Protein AF-A0A915EH11-F1 (afdb_monomer_lite)

Structure (mmCIF, N/CA/C/O backbone):
data_AF-A0A915EH11-F1
#
_entry.id   AF-A0A915EH11-F1
#
loop_
_atom_site.group_PDB
_atom_site.id
_atom_site.type_symbol
_atom_site.label_atom_id
_atom_site.label_alt_id
_atom_site.label_comp_id
_atom_site.label_asym_id
_atom_site.label_entity_id
_atom_site.label_seq_id
_atom_site.pdbx_PDB_ins_code
_atom_site.Cartn_x
_atom_site.Cartn_y
_atom_site.Cartn_z
_atom_site.occupancy
_atom_site.B_iso_or_equiv
_atom_site.auth_seq_id
_atom_site.auth_comp_id
_atom_site.auth_asym_id
_atom_site.auth_atom_id
_atom_site.pdbx_PDB_model_num
ATOM 1 N N . MET A 1 1 ? -19.530 -36.077 -5.587 1.00 36.72 1 MET A N 1
ATOM 2 C CA . MET A 1 1 ? -18.099 -35.750 -5.748 1.00 36.72 1 MET A CA 1
ATOM 3 C C . MET A 1 1 ? -17.882 -34.356 -5.195 1.00 36.72 1 MET A C 1
ATOM 5 O O . MET A 1 1 ? -18.518 -33.425 -5.669 1.00 36.72 1 MET A O 1
ATOM 9 N N . LEU A 1 2 ? -17.117 -34.264 -4.106 1.00 36.53 2 LEU A N 1
ATOM 10 C CA . LEU A 1 2 ? -16.780 -33.019 -3.418 1.00 36.53 2 LEU A CA 1
ATOM 11 C C . LEU A 1 2 ? -15.720 -32.241 -4.215 1.00 36.53 2 LEU A C 1
ATOM 13 O O . LEU A 1 2 ? -14.801 -32.848 -4.755 1.00 36.53 2 LEU A O 1
ATOM 17 N N . GLY A 1 3 ? -15.832 -30.912 -4.227 1.00 29.88 3 GLY A N 1
ATOM 18 C CA . GLY A 1 3 ? -14.837 -29.984 -4.766 1.00 29.88 3 GLY A CA 1
ATOM 19 C C . GLY A 1 3 ? -14.991 -28.625 -4.089 1.00 29.88 3 GLY A C 1
ATOM 20 O O . GLY A 1 3 ? -15.949 -27.901 -4.332 1.00 29.88 3 GLY A O 1
ATOM 21 N N . SER A 1 4 ? -14.097 -28.370 -3.148 1.00 30.81 4 SER A N 1
ATOM 22 C CA . SER A 1 4 ? -14.141 -27.425 -2.031 1.00 30.81 4 SER A CA 1
ATOM 23 C C . SER A 1 4 ? -14.105 -25.948 -2.436 1.00 30.81 4 SER A C 1
ATOM 25 O O . SER A 1 4 ? -13.293 -25.530 -3.254 1.00 30.81 4 SER A O 1
ATOM 27 N N . ARG A 1 5 ? -14.935 -25.138 -1.769 1.00 33.75 5 ARG A N 1
ATOM 28 C CA . ARG A 1 5 ? -14.868 -23.671 -1.765 1.00 33.75 5 ARG A CA 1
ATOM 29 C C . ARG A 1 5 ? -13.752 -23.230 -0.812 1.00 33.75 5 ARG A C 1
ATOM 31 O O . ARG A 1 5 ? -13.876 -23.469 0.387 1.00 33.75 5 ARG A O 1
ATOM 38 N N . LEU A 1 6 ? -12.701 -22.578 -1.309 1.00 29.62 6 LEU A N 1
ATOM 39 C CA . LEU A 1 6 ? -11.736 -21.879 -0.454 1.00 29.62 6 LEU A CA 1
ATOM 40 C C . LEU A 1 6 ? -12.197 -20.427 -0.282 1.00 29.62 6 LEU A C 1
ATOM 42 O O . LEU A 1 6 ? -11.940 -19.562 -1.113 1.00 29.62 6 LEU A O 1
ATOM 46 N N . PHE A 1 7 ? -12.931 -20.179 0.799 1.00 29.67 7 PHE A N 1
ATOM 47 C CA . PHE A 1 7 ? -13.139 -18.831 1.310 1.00 29.67 7 PHE A CA 1
ATOM 48 C C . PHE A 1 7 ? -11.843 -18.382 1.990 1.00 29.67 7 PHE A C 1
ATOM 50 O O . PHE A 1 7 ? -11.422 -18.984 2.977 1.00 29.67 7 PHE A O 1
ATOM 57 N N . SER A 1 8 ? -11.209 -17.335 1.459 1.00 30.61 8 SER A N 1
ATOM 58 C CA . SER A 1 8 ? -10.101 -16.652 2.129 1.00 30.61 8 SER A CA 1
ATOM 59 C C . SER A 1 8 ? -10.659 -15.888 3.331 1.00 30.61 8 SER A C 1
ATOM 61 O O . SER A 1 8 ? -11.235 -14.806 3.209 1.00 30.61 8 SER A O 1
ATOM 63 N N . LEU A 1 9 ? -10.574 -16.524 4.498 1.00 31.09 9 LEU A N 1
ATOM 64 C CA . LEU A 1 9 ? -10.929 -15.946 5.785 1.00 31.09 9 LEU A CA 1
ATOM 65 C C . LEU A 1 9 ? -9.828 -14.961 6.194 1.00 31.09 9 LEU A C 1
ATOM 67 O O . LEU A 1 9 ? -8.716 -15.357 6.535 1.00 31.09 9 LEU A O 1
ATOM 71 N N . ARG A 1 10 ? -10.153 -13.664 6.190 1.00 31.33 10 ARG A N 1
ATOM 72 C CA . ARG A 1 10 ? -9.381 -12.643 6.906 1.00 31.33 10 ARG A CA 1
ATOM 73 C C . ARG A 1 10 ? -9.529 -12.896 8.407 1.00 31.33 10 ARG A C 1
ATOM 75 O O . ARG A 1 10 ? -10.499 -12.462 9.024 1.00 31.33 10 ARG A O 1
ATOM 82 N N . SER A 1 11 ? -8.580 -13.631 8.977 1.00 27.61 11 SER A N 1
ATOM 83 C CA . SER A 1 11 ? -8.445 -13.806 10.420 1.00 27.61 11 SER A CA 1
ATOM 84 C C . SER A 1 11 ? -8.066 -12.474 11.067 1.00 27.61 11 SER A C 1
ATOM 86 O O . SER A 1 11 ? -6.954 -11.982 10.894 1.00 27.61 11 SER A O 1
ATOM 88 N N . PHE A 1 12 ? -8.993 -11.897 11.829 1.00 29.30 12 PHE A N 1
ATOM 89 C CA . PHE A 1 12 ? -8.683 -10.885 12.833 1.00 29.30 12 PHE A CA 1
ATOM 90 C C . PHE A 1 12 ? -8.056 -11.594 14.037 1.00 29.30 12 PHE A C 1
ATOM 92 O O . PHE A 1 12 ? -8.742 -12.307 14.766 1.00 29.30 12 PHE A O 1
ATOM 99 N N . VAL A 1 13 ? -6.753 -11.412 14.243 1.00 27.78 13 VAL A N 1
ATOM 100 C CA . VAL A 1 13 ? -6.077 -11.788 15.490 1.00 27.78 13 VAL A CA 1
ATOM 101 C C . VAL A 1 13 ? -5.657 -10.499 16.183 1.00 27.78 13 VAL A C 1
ATOM 103 O O . VAL A 1 13 ? -4.704 -9.844 15.772 1.00 27.78 13 VAL A O 1
ATOM 106 N N . VAL A 1 14 ? -6.386 -10.132 17.236 1.00 31.78 14 VAL A N 1
ATOM 107 C CA . VAL A 1 14 ? -5.946 -9.125 18.207 1.00 31.78 14 VAL A CA 1
ATOM 108 C C . VAL A 1 14 ? -4.983 -9.824 19.162 1.00 31.78 14 VAL A C 1
ATOM 110 O O . VAL A 1 14 ? -5.382 -10.679 19.951 1.00 31.78 14 VAL A O 1
ATOM 113 N N . ALA A 1 15 ? -3.696 -9.500 19.062 1.00 29.27 15 ALA A N 1
ATOM 114 C CA . ALA A 1 15 ? -2.688 -9.978 19.996 1.00 29.27 15 ALA A CA 1
ATOM 115 C C . ALA A 1 15 ? -2.772 -9.173 21.306 1.00 29.27 15 ALA A C 1
ATOM 117 O O . ALA A 1 15 ? -2.351 -8.019 21.361 1.00 29.27 15 ALA A O 1
ATOM 118 N N . MET A 1 16 ? -3.297 -9.787 22.370 1.00 31.56 16 MET A N 1
ATOM 119 C CA . MET A 1 16 ? -3.172 -9.267 23.734 1.00 31.56 16 MET A CA 1
ATOM 120 C C . MET A 1 16 ? -1.714 -9.386 24.205 1.00 31.56 16 MET A C 1
ATOM 122 O O . MET A 1 16 ? -1.134 -10.473 24.187 1.00 31.56 16 MET A O 1
ATOM 126 N N . LYS A 1 17 ? -1.111 -8.275 24.644 1.00 31.44 17 LYS A N 1
ATOM 127 C CA . LYS A 1 17 ? 0.203 -8.276 25.309 1.00 31.44 17 LYS A CA 1
ATOM 128 C C . LYS A 1 17 ? 0.072 -8.823 26.742 1.00 31.44 17 LYS A C 1
ATOM 130 O O . LYS A 1 17 ? -0.829 -8.390 27.458 1.00 31.44 17 LYS A O 1
ATOM 135 N N . PRO A 1 18 ? 0.988 -9.685 27.222 1.00 32.72 18 PRO A N 1
ATOM 136 C CA . PRO A 1 18 ? 1.091 -9.986 28.643 1.00 32.72 18 PRO A CA 1
ATOM 137 C C . PRO A 1 18 ? 1.817 -8.846 29.375 1.00 32.72 18 PRO A C 1
ATOM 139 O O . PRO A 1 18 ? 2.916 -8.437 28.997 1.00 32.72 18 PRO A O 1
ATOM 142 N N . ALA A 1 19 ? 1.208 -8.340 30.447 1.00 33.59 19 ALA A N 1
ATOM 143 C CA . ALA A 1 19 ? 1.824 -7.374 31.349 1.00 33.59 19 ALA A CA 1
ATOM 144 C C . ALA A 1 19 ? 2.891 -8.065 32.219 1.00 33.59 19 ALA A C 1
ATOM 146 O O . ALA A 1 19 ? 2.576 -8.778 33.172 1.00 33.59 19 ALA A O 1
ATOM 147 N N . VAL A 1 20 ? 4.167 -7.840 31.904 1.00 33.81 20 VAL A N 1
ATOM 148 C CA . VAL A 1 20 ? 5.298 -8.220 32.761 1.00 33.81 20 VAL A CA 1
ATOM 149 C C . VAL A 1 20 ? 5.473 -7.144 33.833 1.00 33.81 20 VAL A C 1
ATOM 151 O O . VAL A 1 20 ? 5.952 -6.047 33.554 1.00 33.81 20 VAL A O 1
ATOM 154 N N . LYS A 1 21 ? 5.095 -7.453 35.077 1.00 34.91 21 LYS A N 1
ATOM 155 C CA . LYS A 1 21 ? 5.452 -6.650 36.255 1.00 34.91 21 LYS A CA 1
ATOM 156 C C . LYS A 1 21 ? 6.823 -7.096 36.764 1.00 34.91 21 LYS A C 1
ATOM 158 O O . LYS A 1 21 ? 6.964 -8.210 37.259 1.00 34.91 21 LYS A O 1
ATOM 163 N N . ARG A 1 22 ? 7.825 -6.218 36.676 1.00 30.75 22 ARG A N 1
ATOM 164 C CA . ARG A 1 22 ? 9.047 -6.302 37.488 1.00 30.75 22 ARG A CA 1
ATOM 165 C C . ARG A 1 22 ? 8.878 -5.380 38.692 1.00 30.75 22 ARG A C 1
ATOM 167 O O . ARG A 1 22 ? 8.983 -4.167 38.565 1.00 30.75 22 ARG A O 1
ATOM 174 N N . THR A 1 23 ? 8.584 -5.972 39.842 1.00 33.47 23 THR A N 1
ATOM 175 C CA . THR A 1 23 ? 8.637 -5.322 41.154 1.00 33.47 23 THR A CA 1
ATOM 176 C C . THR A 1 23 ? 9.987 -5.626 41.792 1.00 33.47 23 THR A C 1
ATOM 178 O O . THR A 1 23 ? 10.328 -6.797 41.960 1.00 33.47 23 THR A O 1
ATOM 181 N N . ALA A 1 24 ? 10.736 -4.586 42.154 1.00 36.12 24 ALA A N 1
ATOM 182 C CA . ALA A 1 24 ? 11.766 -4.680 43.179 1.00 36.12 24 ALA A CA 1
ATOM 183 C C . ALA A 1 24 ? 11.107 -4.338 44.523 1.00 36.12 24 ALA A C 1
ATOM 185 O O . ALA A 1 24 ? 10.576 -3.245 44.706 1.00 36.12 24 ALA A O 1
ATOM 186 N N . ASP A 1 25 ? 11.083 -5.334 45.399 1.00 31.58 25 ASP A N 1
ATOM 187 C CA . ASP A 1 25 ? 10.707 -5.285 46.809 1.00 31.58 25 ASP A CA 1
ATOM 188 C C . ASP A 1 25 ? 11.880 -4.729 47.623 1.00 31.58 25 ASP A C 1
ATOM 190 O O . ASP A 1 25 ? 12.995 -5.198 47.417 1.00 31.58 25 ASP A O 1
ATOM 194 N N . VAL A 1 26 ? 11.633 -3.769 48.525 1.00 32.38 26 VAL A N 1
ATOM 195 C CA . VAL A 1 26 ? 11.945 -3.950 49.954 1.00 32.38 26 VAL A CA 1
ATOM 196 C C . VAL A 1 26 ? 11.046 -3.031 50.793 1.00 32.38 26 VAL A C 1
ATOM 198 O O . VAL A 1 26 ? 11.178 -1.808 50.745 1.00 32.38 26 VAL A O 1
ATOM 201 N N . GLY A 1 27 ? 10.201 -3.624 51.639 1.00 29.12 27 GLY A N 1
ATOM 202 C CA . GLY A 1 27 ? 9.954 -3.073 52.976 1.00 29.12 27 GLY A CA 1
ATOM 203 C C . GLY A 1 27 ? 8.511 -2.727 53.350 1.00 29.12 27 GLY A C 1
ATOM 204 O O . GLY A 1 27 ? 8.092 -1.581 53.252 1.00 29.12 27 GLY A O 1
ATOM 205 N N . GLY A 1 28 ? 7.839 -3.687 53.991 1.00 28.95 28 GLY A N 1
ATOM 206 C CA . GLY A 1 28 ? 7.129 -3.393 55.238 1.00 28.95 28 GLY A CA 1
ATOM 207 C C . GLY A 1 28 ? 5.598 -3.330 55.205 1.00 28.95 28 GLY A C 1
ATOM 208 O O . GLY A 1 28 ? 4.993 -2.429 54.642 1.00 28.95 28 GLY A O 1
ATOM 209 N N . LEU A 1 29 ? 5.023 -4.216 56.024 1.00 35.16 29 LEU A N 1
ATOM 210 C CA . LEU A 1 29 ? 3.716 -4.138 56.686 1.00 35.16 29 LEU A CA 1
ATOM 211 C C . LEU A 1 29 ? 2.483 -4.679 55.935 1.00 35.16 29 LEU A C 1
ATOM 213 O O . LEU A 1 29 ? 1.718 -3.986 55.273 1.00 35.16 29 LEU A O 1
ATOM 217 N N . LEU A 1 30 ? 2.259 -5.971 56.184 1.00 31.55 30 LEU A N 1
ATOM 218 C CA . LEU A 1 30 ? 1.055 -6.748 55.914 1.00 31.55 30 LEU A CA 1
ATOM 219 C C . LEU A 1 30 ? -0.195 -6.127 56.567 1.00 31.55 30 LEU A C 1
ATOM 221 O O . LEU A 1 30 ? -0.276 -6.013 57.792 1.00 31.55 30 LEU A O 1
ATOM 225 N N . ARG A 1 31 ? -1.224 -5.849 55.760 1.00 36.38 31 ARG A N 1
ATOM 226 C CA . ARG A 1 31 ? -2.630 -5.881 56.192 1.00 36.38 31 ARG A CA 1
ATOM 227 C C . ARG A 1 31 ? -3.467 -6.652 55.178 1.00 36.38 31 ARG A C 1
ATOM 229 O O . ARG A 1 31 ? -3.630 -6.247 54.033 1.00 36.38 31 ARG A O 1
ATOM 236 N N . SER A 1 32 ? -3.987 -7.778 55.644 1.00 33.59 32 SER A N 1
ATOM 237 C CA . SER A 1 32 ? -4.943 -8.652 54.975 1.00 33.59 32 SER A CA 1
ATOM 238 C C . SER A 1 32 ? -6.294 -7.964 54.774 1.00 33.59 32 SER A C 1
ATOM 240 O O . SER A 1 32 ? -6.836 -7.450 55.746 1.00 33.59 32 SER A O 1
ATOM 242 N N . VAL A 1 33 ? -6.886 -8.075 53.578 1.00 35.38 33 VAL A N 1
ATOM 243 C CA . VAL A 1 33 ? -8.339 -8.260 53.384 1.00 35.38 33 VAL A CA 1
ATOM 244 C C . VAL A 1 33 ? -8.547 -9.089 52.114 1.00 35.38 33 VAL A C 1
ATOM 246 O O . VAL A 1 33 ? -8.399 -8.597 50.999 1.00 35.38 33 VAL A O 1
ATOM 249 N N . ALA A 1 34 ? -8.904 -10.359 52.288 1.00 34.22 34 ALA A N 1
ATOM 250 C CA . ALA A 1 34 ? -9.522 -11.155 51.240 1.00 34.22 34 ALA A CA 1
ATOM 251 C C . ALA A 1 34 ? -11.021 -10.816 51.206 1.00 34.22 34 ALA A C 1
ATOM 253 O O . ALA A 1 34 ? -11.721 -11.033 52.192 1.00 34.22 34 ALA A O 1
ATOM 254 N N . MET A 1 35 ? -11.527 -10.307 50.080 1.00 37.41 35 MET A N 1
ATOM 255 C CA . MET A 1 35 ? -12.957 -10.376 49.766 1.00 37.41 35 MET A CA 1
ATOM 256 C C . MET A 1 35 ? -13.162 -11.445 48.695 1.00 37.41 35 MET A C 1
ATOM 258 O O . MET A 1 35 ? -13.067 -11.182 47.500 1.00 37.41 35 MET A O 1
ATOM 262 N N . VAL A 1 36 ? -13.472 -12.661 49.139 1.00 38.41 36 VAL A N 1
ATOM 263 C CA . VAL A 1 36 ? -14.165 -13.648 48.310 1.00 38.41 36 VAL A CA 1
ATOM 264 C C . VAL A 1 36 ? -15.652 -13.332 48.432 1.00 38.41 36 VAL A C 1
ATOM 266 O O . VAL A 1 36 ? -16.257 -13.567 49.477 1.00 38.41 36 VAL A O 1
ATOM 269 N N . ARG A 1 37 ? -16.250 -12.763 47.382 1.00 39.47 37 ARG A N 1
ATOM 270 C CA . ARG A 1 37 ? -17.709 -12.652 47.276 1.00 39.47 37 ARG A CA 1
ATOM 271 C C . ARG A 1 37 ? -18.238 -13.831 46.469 1.00 39.47 37 ARG A C 1
ATOM 273 O O . ARG A 1 37 ? -18.102 -13.886 45.253 1.00 39.47 37 ARG A O 1
ATOM 280 N N . SER A 1 38 ? -18.832 -14.768 47.200 1.00 40.69 38 SER A N 1
ATOM 281 C CA . SER A 1 38 ? -19.763 -15.768 46.685 1.00 40.69 38 SER A CA 1
ATOM 282 C C . SER A 1 38 ? -20.966 -15.074 46.042 1.00 40.69 38 SER A C 1
ATOM 284 O O . SER A 1 38 ? -21.530 -14.157 46.641 1.00 40.69 38 SER A O 1
ATOM 286 N N . LEU A 1 39 ? -21.374 -15.523 44.853 1.00 41.97 39 LEU A N 1
ATOM 287 C CA . LEU A 1 39 ? -22.683 -15.217 44.278 1.00 41.97 39 LEU A CA 1
ATOM 288 C C . LEU A 1 39 ? -23.311 -16.504 43.735 1.00 41.97 39 LEU A C 1
ATOM 290 O O . LEU A 1 39 ? -23.063 -16.921 42.606 1.00 41.97 39 LEU A O 1
ATOM 294 N N . SER A 1 40 ? -24.157 -17.115 44.563 1.00 42.50 40 SER A N 1
ATOM 295 C CA . SER A 1 40 ? -25.294 -17.906 44.103 1.00 42.50 40 SER A CA 1
ATOM 296 C C . SER A 1 40 ? -26.461 -16.964 43.801 1.00 42.50 40 SER A C 1
ATOM 298 O O . SER A 1 40 ? -26.782 -16.121 44.639 1.00 42.50 40 SER A O 1
ATOM 300 N N . GLY A 1 41 ? -27.155 -17.166 42.681 1.00 31.89 41 GLY A N 1
ATOM 301 C CA . GLY A 1 41 ? -28.520 -16.663 42.509 1.00 31.89 41 GLY A CA 1
ATOM 302 C C . GLY A 1 41 ? -28.822 -16.070 41.137 1.00 31.89 41 GLY A C 1
ATOM 303 O O . GLY A 1 41 ? -28.302 -15.016 40.805 1.00 31.89 41 GLY A O 1
ATOM 304 N N . SER A 1 42 ? -29.745 -16.741 40.434 1.00 39.16 42 SER A N 1
ATOM 305 C CA . SER A 1 42 ? -30.610 -16.267 39.340 1.00 39.16 42 SER A CA 1
ATOM 306 C C . SER A 1 42 ? -29.933 -15.678 38.093 1.00 39.16 42 SER A C 1
ATOM 308 O O . SER A 1 42 ? -29.044 -14.840 38.160 1.00 39.16 42 SER A O 1
ATOM 310 N N . VAL A 1 43 ? -30.396 -16.085 36.909 1.00 49.25 43 VAL A N 1
ATOM 311 C CA . VAL A 1 43 ? -30.031 -15.459 35.631 1.00 49.25 43 VAL A CA 1
ATOM 312 C C . VAL A 1 43 ? -31.113 -14.436 35.263 1.00 49.25 43 VAL A C 1
ATOM 314 O O . VAL A 1 43 ? -32.113 -14.823 34.663 1.00 49.25 43 VAL A O 1
ATOM 317 N N . PRO A 1 44 ? -30.938 -13.136 3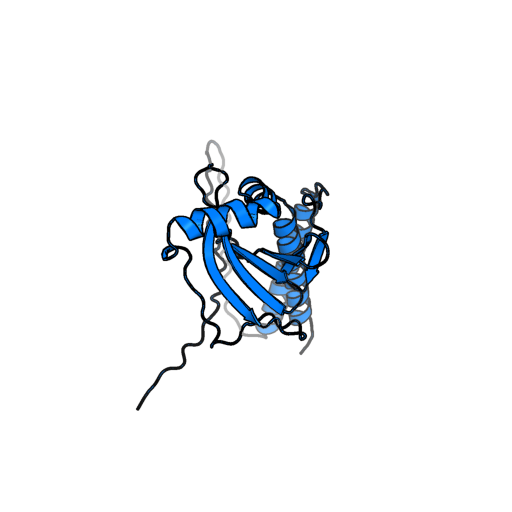5.562 1.00 45.56 44 PRO A N 1
ATOM 318 C CA . PRO A 1 44 ? -31.680 -12.080 34.894 1.00 45.56 44 PRO A CA 1
ATOM 319 C C . PRO A 1 44 ? -30.800 -11.442 33.805 1.00 45.56 44 PRO A C 1
ATOM 321 O O . PRO A 1 44 ? -29.659 -11.065 34.051 1.00 45.56 44 PRO A O 1
ATOM 324 N N . ASN A 1 45 ? -31.329 -11.347 32.582 1.00 50.69 45 ASN A N 1
ATOM 325 C CA . ASN A 1 45 ? -30.901 -10.452 31.495 1.00 50.69 45 ASN A CA 1
ATOM 326 C C . ASN A 1 45 ? -29.394 -10.116 31.396 1.00 50.69 45 ASN A C 1
ATOM 328 O O . ASN A 1 45 ? -29.000 -8.951 31.434 1.00 50.69 45 ASN A O 1
ATOM 332 N N . LYS A 1 46 ? -28.546 -11.128 31.165 1.00 53.44 46 LYS A N 1
ATOM 333 C CA . LYS A 1 46 ? -27.096 -10.950 30.928 1.00 53.44 46 LYS A CA 1
ATOM 334 C C . LYS A 1 46 ? -26.755 -10.117 29.680 1.00 53.44 46 LYS A C 1
ATOM 336 O O . LYS A 1 46 ? -25.650 -9.603 29.573 1.00 53.44 46 LYS A O 1
ATOM 341 N N . CYS A 1 47 ? -27.686 -9.958 28.737 1.00 52.00 47 CYS A N 1
ATOM 342 C CA . CYS A 1 47 ? -27.417 -9.266 27.473 1.00 52.00 47 CYS A CA 1
ATOM 343 C C . CYS A 1 47 ? -27.251 -7.742 27.643 1.00 52.00 47 CYS A C 1
ATOM 345 O O . CYS A 1 47 ? -26.430 -7.131 26.968 1.00 52.00 47 CYS A O 1
ATOM 347 N N . ALA A 1 48 ? -27.981 -7.127 28.581 1.00 58.06 48 ALA A N 1
ATOM 348 C CA . ALA A 1 48 ? -27.942 -5.677 28.790 1.00 58.06 48 ALA A CA 1
ATOM 349 C C . ALA A 1 48 ? -26.733 -5.207 29.621 1.00 58.06 48 ALA A C 1
ATOM 351 O O . ALA A 1 48 ? -26.378 -4.031 29.554 1.00 58.06 48 ALA A O 1
ATOM 352 N N . SER A 1 49 ? -26.112 -6.090 30.419 1.00 67.88 49 SER A N 1
ATOM 353 C CA . SER A 1 49 ? -24.884 -5.748 31.150 1.00 67.88 49 SER A CA 1
ATOM 354 C C . SER A 1 49 ? -23.688 -5.717 30.206 1.00 67.88 49 SER A C 1
ATOM 356 O O . SER A 1 49 ? -23.017 -4.697 30.136 1.00 67.88 49 SER A O 1
ATOM 358 N N . VAL A 1 50 ? -23.517 -6.762 29.385 1.00 86.12 50 VAL A N 1
ATOM 359 C CA . VAL A 1 50 ? -22.408 -6.852 28.421 1.00 86.12 50 VAL A CA 1
ATOM 360 C C . VAL A 1 50 ? -22.428 -5.682 27.441 1.00 86.12 50 VAL A C 1
ATOM 362 O O . VAL A 1 50 ? -21.382 -5.125 27.140 1.00 86.12 50 VAL A O 1
ATOM 365 N N . GLN A 1 51 ? -23.612 -5.266 26.980 1.00 89.25 51 GLN A N 1
ATOM 366 C CA . GLN A 1 51 ? -23.748 -4.109 26.094 1.00 89.25 51 GLN A CA 1
ATOM 367 C C . GLN A 1 51 ? -23.228 -2.818 26.743 1.00 89.25 51 GLN A C 1
ATOM 369 O O . GLN A 1 51 ? -22.502 -2.064 26.103 1.00 89.25 51 GLN A O 1
ATOM 374 N N . ARG A 1 52 ? -23.569 -2.566 28.014 1.00 90.25 52 ARG A N 1
ATOM 375 C CA . ARG A 1 52 ? -23.093 -1.383 28.747 1.00 90.25 52 ARG A CA 1
ATOM 376 C C . ARG A 1 52 ? -21.592 -1.440 29.008 1.00 90.25 52 ARG A C 1
ATOM 378 O O . ARG A 1 52 ? -20.910 -0.448 28.766 1.00 90.25 52 ARG A O 1
ATOM 385 N N . ASP A 1 53 ? -21.095 -2.593 29.442 1.00 92.12 53 ASP A N 1
ATOM 386 C CA . ASP A 1 53 ? -19.676 -2.795 29.739 1.00 92.12 53 ASP A CA 1
ATOM 387 C C . ASP A 1 53 ? -18.827 -2.621 28.468 1.00 92.12 53 ASP A C 1
ATOM 389 O O . ASP A 1 53 ? -17.806 -1.938 28.484 1.00 92.12 53 ASP A O 1
ATOM 393 N N . LEU A 1 54 ? -19.301 -3.152 27.336 1.00 92.88 54 LEU A N 1
ATOM 394 C CA . LEU A 1 54 ? -18.641 -3.019 26.038 1.00 92.88 54 LEU A CA 1
ATOM 395 C C . LEU A 1 54 ? -18.652 -1.576 25.520 1.00 92.88 54 LEU A C 1
ATOM 397 O O . LEU A 1 54 ? -17.641 -1.116 25.000 1.00 92.88 54 LEU A O 1
ATOM 401 N N . ILE A 1 55 ? -19.759 -0.842 25.677 1.00 93.88 55 ILE A N 1
ATOM 402 C CA . ILE A 1 55 ? -19.811 0.586 25.319 1.00 93.88 55 ILE A CA 1
ATOM 403 C C . ILE A 1 55 ? -18.809 1.387 26.157 1.00 93.88 55 ILE A C 1
ATOM 405 O O . ILE A 1 55 ? -18.124 2.247 25.608 1.00 93.88 55 ILE A O 1
ATOM 409 N N . SER A 1 56 ? -18.703 1.094 27.458 1.00 94.12 56 SER A N 1
ATOM 410 C CA . SER A 1 56 ? -17.743 1.756 28.345 1.00 94.12 56 SER A CA 1
ATOM 411 C C . SER A 1 56 ? -16.302 1.478 27.921 1.00 94.12 56 SER A C 1
ATOM 413 O O . SER A 1 56 ? -15.528 2.419 27.787 1.00 94.12 56 SER A O 1
ATOM 415 N N . ALA A 1 57 ? -15.963 0.214 27.652 1.00 95.94 57 ALA A N 1
ATOM 416 C CA . ALA A 1 57 ? -14.623 -0.173 27.214 1.00 95.94 57 ALA A CA 1
ATOM 417 C C . ALA A 1 57 ? -14.247 0.463 25.864 1.00 95.94 57 ALA A C 1
ATOM 419 O O . ALA A 1 57 ? -13.141 0.964 25.702 1.00 95.94 57 ALA A O 1
ATOM 420 N N . LEU A 1 58 ? -15.180 0.500 24.904 1.00 95.56 58 LEU A N 1
ATOM 421 C CA . LEU A 1 58 ? -14.960 1.166 23.615 1.00 95.56 58 LEU A CA 1
ATOM 422 C C . LEU A 1 58 ? -14.767 2.677 23.769 1.00 95.56 58 LEU A C 1
ATOM 424 O O . LEU A 1 58 ? -14.005 3.271 23.016 1.00 95.56 58 LEU A O 1
ATOM 428 N N . GLN A 1 59 ? -15.478 3.309 24.704 1.00 96.38 59 GLN A N 1
ATOM 429 C CA . GLN A 1 59 ? -15.335 4.740 24.958 1.00 96.38 59 GLN A CA 1
ATOM 430 C C . GLN A 1 59 ? -13.971 5.065 25.579 1.00 96.38 59 GLN A C 1
ATOM 432 O O . GLN A 1 59 ? -13.323 5.996 25.113 1.00 96.38 59 GLN A O 1
ATOM 437 N N . GLU A 1 60 ? -13.527 4.277 26.562 1.00 96.38 60 GLU A N 1
ATOM 438 C CA . GLU A 1 60 ? -12.199 4.406 27.178 1.00 96.38 60 GLU A CA 1
ATOM 439 C C . GLU A 1 60 ? -11.085 4.259 26.132 1.00 96.38 60 GLU A C 1
ATOM 441 O O . GLU A 1 60 ? -10.254 5.154 26.003 1.00 96.38 60 GLU A O 1
ATOM 446 N N . GLU A 1 61 ? -11.149 3.218 25.295 1.00 96.06 61 GLU A N 1
ATOM 447 C CA . GLU A 1 61 ? -10.196 3.005 24.195 1.00 96.06 61 GLU A CA 1
ATOM 448 C C . GLU A 1 61 ? -10.177 4.195 23.216 1.00 96.06 61 GLU A C 1
ATOM 450 O O . GLU A 1 61 ? -9.117 4.713 22.881 1.00 96.06 61 GLU A O 1
ATOM 455 N N . ILE A 1 62 ? -11.342 4.689 22.774 1.00 94.88 62 ILE A N 1
ATOM 456 C CA . ILE A 1 62 ? -11.418 5.847 21.862 1.00 94.88 62 ILE A CA 1
ATOM 457 C C . ILE A 1 62 ? -10.758 7.088 22.476 1.00 94.88 62 ILE A C 1
ATOM 459 O O . ILE A 1 62 ? -10.105 7.855 21.762 1.00 94.88 62 ILE A O 1
ATOM 463 N N . ASP A 1 63 ? -10.966 7.321 23.770 1.00 94.38 63 ASP A N 1
ATOM 464 C CA . ASP A 1 63 ? -10.443 8.499 24.457 1.00 94.38 63 ASP A CA 1
ATOM 465 C C . ASP A 1 63 ? -8.923 8.401 24.654 1.00 94.38 63 ASP A C 1
ATOM 467 O O . ASP A 1 63 ? -8.212 9.387 24.425 1.00 94.38 63 ASP A O 1
ATOM 471 N N . GLU A 1 64 ? -8.410 7.212 24.982 1.00 93.12 64 GLU A N 1
ATOM 472 C CA . GLU A 1 64 ? -6.971 6.936 25.036 1.00 93.12 64 GLU A CA 1
ATOM 473 C C . GLU A 1 64 ? -6.306 7.106 23.662 1.00 93.12 64 GLU A C 1
ATOM 475 O O . GLU A 1 64 ? -5.285 7.792 23.546 1.00 93.12 64 GLU A O 1
ATOM 480 N N . GLU A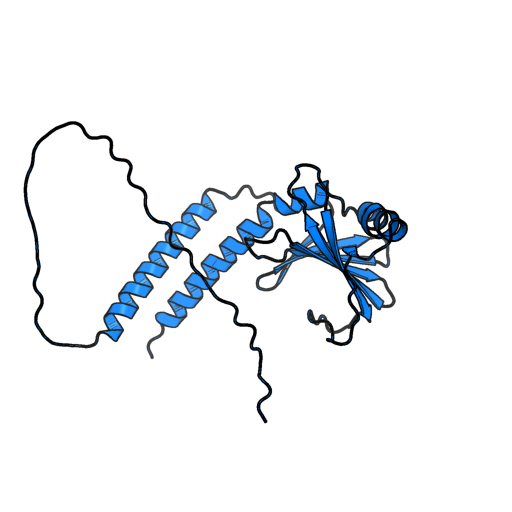 1 65 ? -6.919 6.583 22.599 1.00 90.25 65 GLU A N 1
ATOM 481 C CA . GLU A 1 65 ? -6.385 6.666 21.236 1.00 90.25 65 GLU A CA 1
ATOM 482 C C . GLU A 1 65 ? -6.373 8.100 20.687 1.00 90.25 65 GLU A C 1
ATOM 484 O O . GLU A 1 65 ? -5.413 8.520 20.029 1.00 90.25 65 GLU A O 1
ATOM 489 N N . LYS A 1 66 ? -7.405 8.899 20.991 1.00 89.75 66 LYS A N 1
ATOM 490 C CA . LYS A 1 66 ? -7.442 10.332 20.642 1.00 89.75 66 LYS A CA 1
ATOM 491 C C . LYS A 1 66 ? -6.384 11.130 21.390 1.00 89.75 66 LYS A C 1
ATOM 493 O O . LYS A 1 66 ? -5.781 12.033 20.807 1.00 89.75 66 LYS A O 1
ATOM 498 N N . LYS A 1 67 ? -6.157 10.807 22.664 1.00 88.12 67 LYS A N 1
ATOM 499 C CA . LYS A 1 67 ? -5.123 11.456 23.471 1.00 88.12 67 LYS A CA 1
ATOM 500 C C . LYS A 1 67 ? -3.733 11.172 22.902 1.00 88.12 67 LYS A C 1
ATOM 502 O O . LYS A 1 67 ? -2.972 12.111 22.689 1.00 88.12 67 LYS A O 1
ATOM 507 N N . MET A 1 68 ? -3.441 9.912 22.574 1.00 78.69 68 MET A N 1
ATOM 508 C CA . MET A 1 68 ? -2.170 9.528 21.946 1.00 78.69 68 MET A CA 1
ATOM 509 C C . MET A 1 68 ? -1.972 10.184 20.574 1.00 78.69 68 MET A C 1
ATOM 511 O O . MET A 1 68 ? -0.850 10.576 20.242 1.00 78.69 68 MET A O 1
ATOM 515 N N . ALA A 1 69 ? -3.048 10.350 19.794 1.00 73.94 69 ALA A N 1
ATOM 516 C CA . ALA A 1 69 ? -2.989 11.029 18.504 1.00 73.94 69 ALA A CA 1
ATOM 517 C C . ALA A 1 69 ? -2.571 12.498 18.649 1.00 73.94 69 ALA A C 1
ATOM 519 O O . ALA A 1 69 ? -1.697 12.941 17.915 1.00 73.94 69 ALA A O 1
ATOM 520 N N . MET A 1 70 ? -3.141 13.240 19.608 1.00 65.62 70 MET A N 1
ATOM 521 C CA . MET A 1 70 ? -2.817 14.658 19.838 1.00 65.62 70 MET A CA 1
ATOM 522 C C . MET A 1 70 ? -1.352 14.899 20.231 1.00 65.62 70 MET A C 1
ATOM 524 O O . MET A 1 70 ? -0.827 15.978 19.968 1.00 65.62 70 MET A O 1
ATOM 528 N N . GLU A 1 71 ? -0.688 13.907 20.826 1.00 67.44 71 GLU A N 1
ATOM 529 C CA . GLU A 1 71 ? 0.713 13.995 21.254 1.00 67.44 71 G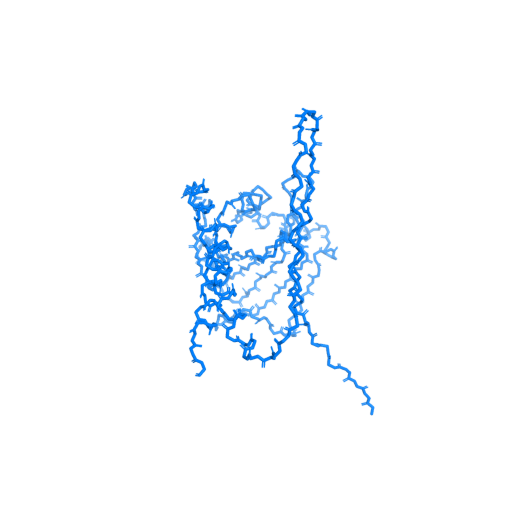LU A CA 1
ATOM 530 C C . GLU A 1 71 ? 1.724 13.772 20.104 1.00 67.44 71 GLU A C 1
ATOM 532 O O . GLU A 1 71 ? 2.892 14.118 20.261 1.00 67.44 71 GLU A O 1
ATOM 537 N N . HIS A 1 72 ? 1.297 13.257 18.938 1.00 61.53 72 HIS A N 1
ATOM 538 C CA . HIS A 1 72 ? 2.185 12.843 17.831 1.00 61.53 72 HIS A CA 1
ATOM 539 C C . HIS A 1 72 ? 1.976 13.598 16.498 1.00 61.53 72 HIS A C 1
ATOM 541 O O . HIS A 1 72 ? 2.481 13.164 15.459 1.00 61.53 72 HIS A O 1
ATOM 547 N N . ILE A 1 73 ? 1.243 14.719 16.478 1.00 58.62 73 ILE A N 1
ATOM 548 C CA . ILE A 1 73 ? 0.984 15.469 15.233 1.00 58.62 73 ILE A CA 1
ATOM 549 C C . ILE A 1 73 ? 2.139 16.434 14.946 1.00 58.62 73 ILE A C 1
ATOM 551 O O . ILE A 1 73 ? 2.051 17.623 15.240 1.00 58.62 73 ILE A O 1
ATOM 555 N N . ASP A 1 74 ? 3.195 15.939 14.303 1.00 54.56 74 ASP A N 1
ATOM 556 C CA . ASP A 1 74 ? 4.075 16.794 13.503 1.00 54.56 74 ASP A CA 1
ATOM 557 C C . ASP A 1 74 ? 3.498 16.848 12.080 1.00 54.56 74 ASP A C 1
ATOM 559 O O . ASP A 1 74 ? 3.576 15.900 11.299 1.00 54.56 74 ASP A O 1
ATOM 563 N N . GLY A 1 75 ? 2.802 17.945 11.775 1.00 51.66 75 GLY A N 1
ATOM 564 C CA . GLY A 1 75 ? 1.887 18.111 10.637 1.00 51.66 75 GLY A CA 1
ATOM 565 C C . GLY A 1 75 ? 2.507 18.148 9.233 1.00 51.66 75 GLY A C 1
ATOM 566 O O . GLY A 1 75 ? 1.897 18.716 8.323 1.00 51.66 75 GLY A O 1
ATOM 567 N N . SER A 1 76 ? 3.686 17.565 9.011 1.00 48.97 76 SER A N 1
ATOM 568 C CA . SER A 1 76 ? 4.272 17.501 7.669 1.00 48.97 76 SER A CA 1
ATOM 569 C C . SER A 1 76 ? 3.703 16.315 6.888 1.00 48.97 76 SER A C 1
ATOM 571 O O . SER A 1 76 ? 4.185 15.188 6.947 1.00 48.97 76 SER A O 1
ATOM 573 N N . SER A 1 77 ? 2.631 16.590 6.148 1.00 55.97 77 SER A N 1
ATOM 574 C CA . SER A 1 77 ? 1.918 15.649 5.273 1.00 55.97 77 SER A CA 1
ATOM 575 C C . SER A 1 77 ? 2.413 15.677 3.819 1.00 55.97 77 SER A C 1
ATOM 577 O O . SER A 1 77 ? 1.761 15.136 2.928 1.00 55.97 77 SER A O 1
ATOM 579 N N . SER A 1 78 ? 3.553 16.321 3.555 1.00 63.12 78 SER A N 1
ATOM 580 C CA . SER A 1 78 ? 4.059 16.504 2.195 1.00 63.12 78 SER A CA 1
ATOM 581 C C . SER A 1 78 ? 5.037 15.402 1.815 1.00 63.12 78 SER A C 1
ATOM 583 O O . SER A 1 78 ? 6.024 15.163 2.511 1.00 63.12 78 SER A O 1
ATOM 585 N N . VAL A 1 79 ? 4.784 14.752 0.681 1.00 73.56 79 VAL A N 1
ATOM 586 C CA . VAL A 1 79 ? 5.701 13.777 0.089 1.00 73.56 79 VAL A CA 1
ATOM 587 C C . VAL A 1 79 ? 6.192 14.320 -1.237 1.00 73.56 79 VAL A C 1
ATOM 589 O O . VAL A 1 79 ? 5.407 14.753 -2.075 1.00 73.56 79 VAL A O 1
ATOM 592 N N . ALA A 1 80 ? 7.516 14.362 -1.393 1.00 74.88 80 ALA A N 1
ATOM 593 C CA . ALA A 1 80 ? 8.187 15.148 -2.421 1.00 74.88 80 ALA A CA 1
ATOM 594 C C . ALA A 1 80 ? 7.641 14.871 -3.833 1.00 74.88 80 ALA A C 1
ATOM 596 O O . ALA A 1 80 ? 7.831 13.795 -4.399 1.00 74.88 80 ALA A O 1
ATOM 597 N N . GLY A 1 81 ? 6.971 15.871 -4.411 1.00 79.50 81 GLY A N 1
ATOM 598 C CA . GLY A 1 81 ? 6.444 15.817 -5.775 1.00 79.50 81 GLY A CA 1
ATOM 599 C C . GLY A 1 81 ? 5.232 14.903 -5.977 1.00 79.50 81 GLY A C 1
ATOM 600 O O . GLY A 1 81 ? 4.901 14.632 -7.131 1.00 79.50 81 GLY A O 1
ATOM 601 N N . PHE A 1 82 ? 4.592 14.434 -4.902 1.00 84.81 82 PHE A N 1
ATOM 602 C CA . PHE A 1 82 ? 3.340 13.686 -4.957 1.00 84.81 82 PHE A CA 1
ATOM 603 C C . PHE A 1 82 ? 2.236 14.416 -4.203 1.00 84.81 82 PHE A C 1
ATOM 605 O O . PHE A 1 82 ? 2.391 14.828 -3.056 1.00 84.81 82 PHE A O 1
ATOM 612 N N . ASP A 1 83 ? 1.083 14.489 -4.842 1.00 87.56 83 ASP A N 1
ATOM 613 C CA . ASP A 1 83 ? -0.142 14.947 -4.224 1.00 87.56 83 ASP A CA 1
ATOM 614 C C . ASP A 1 83 ? -0.783 13.785 -3.444 1.00 87.56 83 ASP A C 1
ATOM 616 O O . ASP A 1 83 ? -0.952 12.666 -3.949 1.00 87.56 83 ASP A O 1
ATOM 620 N N . VAL A 1 84 ? -1.168 14.048 -2.198 1.00 87.38 84 VAL A N 1
ATOM 621 C CA . VAL A 1 84 ? -1.785 13.055 -1.312 1.00 87.38 84 VAL A CA 1
ATOM 622 C C . VAL A 1 84 ? -3.306 13.119 -1.440 1.00 87.38 84 VAL A C 1
ATOM 624 O O . VAL A 1 84 ? -3.907 14.189 -1.414 1.00 87.38 84 VAL A O 1
ATOM 627 N N . SER A 1 85 ? -3.951 11.963 -1.550 1.00 87.31 85 SER A N 1
ATOM 628 C CA . SER A 1 85 ? -5.409 11.821 -1.502 1.00 87.31 85 SER A CA 1
ATOM 629 C C . SER A 1 85 ? -5.796 10.601 -0.672 1.00 87.31 85 SER A C 1
ATOM 631 O O . SER A 1 85 ? -4.987 9.696 -0.482 1.00 87.31 85 SER A O 1
ATOM 633 N N . THR A 1 86 ? -7.026 10.554 -0.171 1.00 83.69 86 THR A N 1
ATOM 634 C CA . THR A 1 86 ? -7.527 9.426 0.625 1.00 83.69 86 THR A CA 1
ATOM 635 C C . THR A 1 86 ? -8.837 8.898 0.043 1.00 83.69 86 THR A C 1
ATOM 637 O O . THR A 1 86 ? -9.670 9.664 -0.447 1.00 83.69 86 THR A O 1
ATOM 640 N N . LYS A 1 87 ? -9.017 7.571 0.041 1.00 82.19 87 LYS A N 1
ATOM 641 C CA . LYS A 1 87 ? -10.258 6.910 -0.399 1.00 82.19 87 LYS A CA 1
ATOM 642 C C . LYS A 1 87 ? -10.546 5.693 0.480 1.00 82.19 87 LYS A C 1
ATOM 644 O O . LYS A 1 87 ? -9.946 4.637 0.306 1.00 82.19 87 LYS A O 1
ATOM 649 N N . GLY A 1 88 ? -11.516 5.814 1.385 1.00 83.56 88 GLY A N 1
ATOM 650 C CA . GLY A 1 88 ? -11.863 4.725 2.302 1.00 83.56 88 GLY A CA 1
ATOM 651 C C . GLY A 1 88 ? -10.716 4.440 3.269 1.00 83.56 88 GLY A C 1
ATOM 652 O O . GLY A 1 88 ? -10.314 5.335 3.988 1.00 83.56 88 GLY A O 1
ATOM 653 N N . ALA A 1 89 ? -10.182 3.220 3.272 1.00 78.56 89 ALA A N 1
ATOM 654 C CA . ALA A 1 89 ? -9.041 2.849 4.115 1.00 78.56 89 ALA A CA 1
ATOM 655 C C . ALA A 1 89 ? -7.673 3.113 3.452 1.00 78.56 89 ALA A C 1
ATOM 657 O O . ALA A 1 89 ? -6.645 2.736 4.001 1.00 78.56 89 ALA A O 1
ATOM 658 N N . GLU A 1 90 ? -7.640 3.714 2.259 1.00 79.00 90 GLU A N 1
ATOM 659 C CA . GLU A 1 90 ? -6.415 3.863 1.473 1.00 79.00 90 GLU A CA 1
ATOM 660 C C . GLU A 1 90 ? -5.916 5.306 1.436 1.00 79.00 90 GLU A C 1
ATOM 662 O O . GLU A 1 90 ? -6.657 6.228 1.079 1.00 79.00 90 GLU A O 1
ATOM 667 N N . VAL A 1 91 ? -4.616 5.472 1.676 1.00 82.31 91 VAL A N 1
ATOM 668 C CA . VAL A 1 91 ? -3.862 6.670 1.293 1.00 82.31 91 VAL A CA 1
ATOM 669 C C . VAL A 1 91 ? -3.323 6.485 -0.121 1.00 82.31 91 VAL A C 1
ATOM 671 O O . VAL A 1 91 ? -2.805 5.429 -0.465 1.00 82.31 91 VAL A O 1
ATOM 674 N N . ARG A 1 92 ? -3.411 7.507 -0.963 1.00 84.56 92 ARG A N 1
ATOM 675 C CA . ARG A 1 92 ? -2.955 7.456 -2.350 1.00 84.56 92 ARG A CA 1
ATOM 676 C C . ARG A 1 92 ? -2.051 8.628 -2.653 1.00 84.56 92 ARG A C 1
ATOM 678 O O . ARG A 1 92 ? -2.426 9.777 -2.430 1.00 84.56 92 ARG A O 1
ATOM 685 N N . LEU A 1 93 ? -0.906 8.323 -3.238 1.00 87.25 93 LEU A N 1
ATOM 686 C CA . LEU A 1 93 ? -0.041 9.312 -3.851 1.00 87.25 93 LEU A CA 1
ATOM 687 C C . LEU A 1 93 ? -0.315 9.381 -5.338 1.00 87.25 93 LEU A C 1
ATOM 689 O O . LEU A 1 93 ? -0.413 8.345 -5.999 1.00 87.25 93 LEU A O 1
ATOM 693 N N . HIS A 1 94 ? -0.417 10.596 -5.861 1.00 88.69 94 HIS A N 1
ATOM 694 C CA . HIS A 1 94 ? -0.530 10.825 -7.288 1.00 88.69 94 HIS A CA 1
ATOM 695 C C . HIS A 1 94 ? 0.497 11.836 -7.775 1.00 88.69 94 HIS A C 1
ATOM 697 O O . HIS A 1 94 ? 0.818 12.803 -7.095 1.00 88.69 94 HIS A O 1
ATOM 703 N N . LYS A 1 95 ? 1.025 11.584 -8.969 1.00 90.44 95 LYS A N 1
ATOM 704 C CA . LYS A 1 95 ? 1.965 12.472 -9.649 1.00 90.44 95 LYS A CA 1
ATOM 705 C C . LYS A 1 95 ? 1.774 12.350 -11.150 1.00 90.44 95 LYS A C 1
ATOM 707 O O . LYS A 1 95 ? 1.567 11.253 -11.672 1.00 90.44 95 LYS A O 1
ATOM 712 N N . LYS A 1 96 ? 1.871 13.472 -11.859 1.00 88.31 96 LYS A N 1
ATOM 713 C CA . LYS A 1 96 ? 1.977 13.474 -13.322 1.00 88.31 96 LYS A CA 1
ATOM 714 C C . LYS A 1 96 ? 3.445 13.429 -13.728 1.00 88.31 96 LYS A C 1
ATOM 716 O O . LYS A 1 96 ? 4.270 14.137 -13.154 1.00 88.31 96 LYS A O 1
ATOM 721 N N . HIS A 1 97 ? 3.759 12.613 -14.724 1.00 86.88 97 HIS A N 1
ATOM 722 C CA . HIS A 1 97 ? 5.086 12.547 -15.323 1.00 86.88 97 HIS A CA 1
ATOM 723 C C . HIS A 1 97 ? 4.973 12.928 -16.804 1.00 86.88 97 HIS A C 1
ATOM 725 O O . HIS A 1 97 ? 4.391 12.208 -17.612 1.00 86.88 97 HIS A O 1
ATOM 731 N N . GLY A 1 98 ? 5.467 14.114 -17.160 1.00 84.75 98 GLY A N 1
ATOM 732 C CA . GLY A 1 98 ? 5.224 14.689 -18.484 1.00 84.75 98 GLY A CA 1
ATOM 733 C C . GLY A 1 98 ? 3.733 14.932 -18.766 1.00 84.75 98 GLY A C 1
ATOM 734 O O . GLY A 1 98 ? 2.930 15.126 -17.853 1.00 84.75 98 GLY A O 1
ATOM 735 N N . SER A 1 99 ? 3.356 14.946 -20.047 1.00 81.88 99 SER A N 1
ATOM 736 C CA . SER A 1 99 ? 1.988 15.252 -20.490 1.00 81.88 99 SER A CA 1
ATOM 737 C C . SER A 1 99 ? 1.038 14.049 -20.499 1.00 81.88 99 SER A C 1
ATOM 739 O O . SER A 1 99 ? -0.171 14.237 -20.378 1.00 81.88 99 SER A O 1
ATOM 741 N N . ASN A 1 100 ? 1.564 12.826 -20.630 1.00 83.75 100 ASN A N 1
ATOM 742 C CA . ASN A 1 100 ? 0.771 11.645 -21.004 1.00 83.75 100 ASN A CA 1
ATOM 743 C C . ASN A 1 100 ? 0.819 10.496 -19.989 1.00 83.75 100 ASN A C 1
ATOM 745 O O . ASN A 1 100 ? 0.231 9.441 -20.243 1.00 83.75 100 ASN A O 1
ATOM 749 N N . GLU A 1 101 ? 1.520 10.665 -18.869 1.00 86.81 101 GLU A N 1
ATOM 750 C CA . GLU A 1 101 ? 1.721 9.613 -17.876 1.00 86.81 101 GLU A CA 1
ATOM 751 C C . GLU A 1 101 ? 1.283 10.077 -16.484 1.00 86.81 101 GLU A C 1
ATOM 753 O O . GLU A 1 101 ? 1.561 11.196 -16.048 1.00 86.81 101 GLU A O 1
ATOM 758 N N . SER A 1 102 ? 0.546 9.211 -15.793 1.00 87.31 102 SER A N 1
ATOM 759 C CA . SER A 1 102 ? 0.094 9.421 -14.417 1.00 87.31 102 SER A CA 1
ATOM 760 C C . SER A 1 102 ? 0.502 8.234 -13.563 1.00 87.31 102 SER A C 1
ATOM 762 O O . SER A 1 102 ? 0.354 7.078 -13.969 1.00 87.31 102 SER A O 1
ATOM 764 N N . ILE A 1 103 ? 1.036 8.545 -12.391 1.00 88.75 103 ILE A N 1
ATOM 765 C CA . ILE A 1 103 ? 1.576 7.594 -11.432 1.00 88.75 103 ILE A CA 1
ATOM 766 C C . ILE A 1 103 ? 0.689 7.646 -10.197 1.00 88.75 103 ILE A C 1
ATOM 768 O O . ILE A 1 103 ? 0.458 8.719 -9.639 1.00 88.75 103 ILE A O 1
ATOM 772 N N . HIS A 1 104 ? 0.212 6.481 -9.780 1.00 87.44 104 HIS A N 1
ATOM 773 C CA . HIS A 1 104 ? -0.598 6.2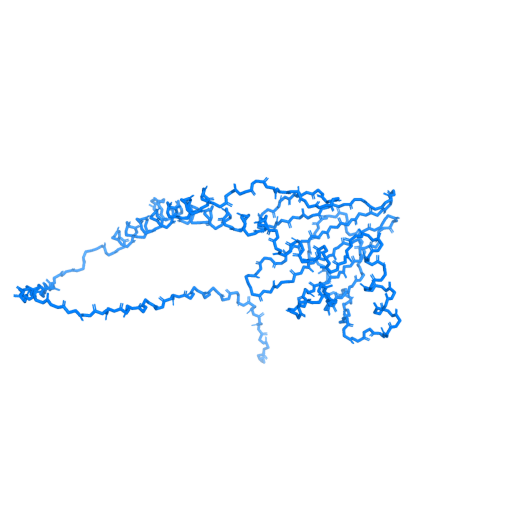73 -8.594 1.00 87.44 104 HIS A CA 1
ATOM 774 C C . HIS A 1 104 ? 0.095 5.255 -7.699 1.00 87.44 104 HIS A C 1
ATOM 776 O O . HIS A 1 104 ? 0.330 4.125 -8.115 1.00 87.44 104 HIS A O 1
ATOM 782 N N . MET A 1 105 ? 0.401 5.628 -6.464 1.00 85.75 105 MET A N 1
ATOM 783 C CA . MET A 1 105 ? 0.959 4.702 -5.485 1.00 85.75 105 MET A CA 1
ATOM 784 C C . MET A 1 105 ? 0.013 4.565 -4.299 1.00 85.75 105 MET A C 1
ATOM 786 O O . MET A 1 105 ? -0.590 5.539 -3.848 1.00 85.75 105 MET A O 1
ATOM 790 N N . THR A 1 106 ? -0.150 3.344 -3.807 1.00 83.19 106 THR A N 1
ATOM 791 C CA . THR A 1 106 ? -1.015 3.018 -2.671 1.00 83.19 106 THR A CA 1
ATOM 792 C C . THR A 1 106 ? -0.243 2.085 -1.737 1.00 83.19 106 THR A C 1
ATOM 794 O O . THR A 1 106 ? 0.201 1.023 -2.183 1.00 83.19 106 THR A O 1
ATOM 797 N N . PRO A 1 107 ? -0.027 2.451 -0.461 1.00 74.69 107 PRO A N 1
ATOM 798 C CA . PRO A 1 107 ? 0.520 1.524 0.511 1.00 74.69 107 PRO A CA 1
ATOM 799 C C . PRO A 1 107 ? -0.508 0.420 0.763 1.00 74.69 107 PRO A C 1
ATOM 801 O O . PRO A 1 107 ? -1.696 0.695 0.944 1.00 74.69 107 PRO A O 1
ATOM 804 N N . LEU A 1 108 ? -0.056 -0.831 0.799 1.00 67.31 108 LEU A N 1
ATOM 805 C CA . LEU A 1 108 ? -0.879 -1.902 1.340 1.00 67.31 108 LEU A CA 1
ATOM 806 C C . LEU A 1 108 ? -0.774 -1.795 2.856 1.00 67.31 108 LEU A C 1
ATOM 808 O O . LEU A 1 108 ? 0.221 -2.195 3.454 1.00 67.31 108 LEU A O 1
ATOM 812 N N . MET A 1 109 ? -1.783 -1.174 3.466 1.00 57.53 109 MET A N 1
ATOM 813 C CA . MET A 1 109 ? -1.838 -0.931 4.906 1.00 57.53 109 MET A CA 1
ATOM 814 C C . MET A 1 109 ? -2.088 -2.248 5.642 1.00 57.53 109 MET A C 1
ATOM 816 O O . MET A 1 109 ? -3.203 -2.589 6.028 1.00 57.53 109 MET A O 1
ATOM 820 N N . THR A 1 110 ? -1.032 -3.041 5.769 1.00 53.41 110 THR A N 1
ATOM 821 C CA . THR A 1 110 ? -0.966 -4.148 6.710 1.00 53.41 110 THR A CA 1
ATOM 822 C C . THR A 1 110 ? 0.285 -3.928 7.537 1.00 53.41 110 THR A C 1
ATOM 824 O O . THR A 1 110 ? 1.384 -3.858 6.994 1.00 53.41 110 THR A O 1
ATOM 827 N N . LYS A 1 111 ? 0.124 -3.831 8.859 1.00 51.75 111 LYS A N 1
ATOM 828 C CA . LYS A 1 111 ? 1.194 -3.576 9.842 1.00 51.75 111 LYS A CA 1
ATOM 829 C C . LYS A 1 111 ? 2.442 -4.468 9.690 1.00 51.75 111 LYS A C 1
ATOM 831 O O . LYS A 1 111 ? 3.490 -4.161 10.244 1.00 51.75 111 LYS A O 1
ATOM 836 N N . TYR A 1 112 ? 2.318 -5.579 8.965 1.00 47.06 112 TYR A N 1
ATOM 837 C CA . TYR A 1 112 ? 3.324 -6.627 8.826 1.00 47.06 112 TYR A CA 1
ATOM 838 C C . TYR A 1 112 ? 4.022 -6.668 7.464 1.00 47.06 112 TYR A C 1
ATOM 840 O O . TYR A 1 112 ? 5.012 -7.381 7.332 1.00 47.06 112 TYR A O 1
ATOM 848 N N . LEU A 1 113 ? 3.548 -5.928 6.457 1.00 51.41 113 LEU A N 1
ATOM 849 C CA . LEU A 1 113 ? 4.170 -5.912 5.134 1.00 51.41 113 LEU A CA 1
ATOM 850 C C . LEU A 1 113 ? 4.365 -4.469 4.678 1.00 51.41 113 LEU A C 1
ATOM 852 O O . LEU A 1 113 ? 3.402 -3.742 4.449 1.00 51.41 113 LEU A O 1
ATOM 856 N N . LYS A 1 114 ? 5.628 -4.070 4.486 1.00 67.50 114 LYS A N 1
ATOM 857 C CA . LYS A 1 114 ? 6.026 -2.795 3.856 1.00 67.50 114 LYS A CA 1
ATOM 858 C C . LYS A 1 114 ? 5.808 -2.835 2.336 1.00 67.50 114 LYS A C 1
ATOM 860 O O . LYS A 1 114 ? 6.656 -2.390 1.562 1.00 67.50 114 LYS A O 1
ATOM 865 N N . THR A 1 115 ? 4.692 -3.415 1.910 1.00 69.69 115 THR A N 1
ATOM 866 C CA . THR A 1 115 ? 4.353 -3.590 0.504 1.00 69.69 115 THR A CA 1
ATOM 867 C C . THR A 1 115 ? 3.600 -2.375 -0.013 1.00 69.69 115 THR A C 1
ATOM 869 O O . THR A 1 115 ? 2.732 -1.802 0.653 1.00 69.69 115 THR A O 1
ATOM 872 N N . LYS A 1 116 ? 3.931 -1.976 -1.235 1.00 78.81 116 LYS A N 1
ATOM 873 C CA . LYS A 1 116 ? 3.369 -0.821 -1.926 1.00 78.81 116 LYS A CA 1
ATOM 874 C C . LYS A 1 116 ? 2.909 -1.272 -3.299 1.00 78.81 116 LYS A C 1
ATOM 876 O O . LYS A 1 116 ? 3.665 -1.888 -4.041 1.00 78.81 116 LYS A O 1
ATOM 881 N N . SER A 1 117 ? 1.671 -0.946 -3.645 1.00 81.19 117 SER A N 1
ATOM 882 C CA . SER A 1 117 ? 1.199 -1.082 -5.017 1.00 81.19 117 SER A CA 1
ATOM 883 C C . SER A 1 117 ? 1.517 0.206 -5.764 1.00 81.19 117 SER A C 1
ATOM 885 O O . SER A 1 117 ? 1.099 1.295 -5.359 1.00 81.19 117 SER A O 1
ATOM 887 N N . LEU A 1 118 ? 2.266 0.077 -6.850 1.00 83.44 118 LEU A N 1
ATOM 888 C CA . LEU A 1 118 ? 2.557 1.143 -7.790 1.00 83.44 118 LEU A CA 1
ATOM 889 C C . LEU A 1 118 ? 1.794 0.872 -9.084 1.00 83.44 118 LEU A C 1
ATOM 891 O O . LEU A 1 118 ? 1.967 -0.163 -9.716 1.00 83.44 118 LEU A O 1
ATOM 895 N N . LYS A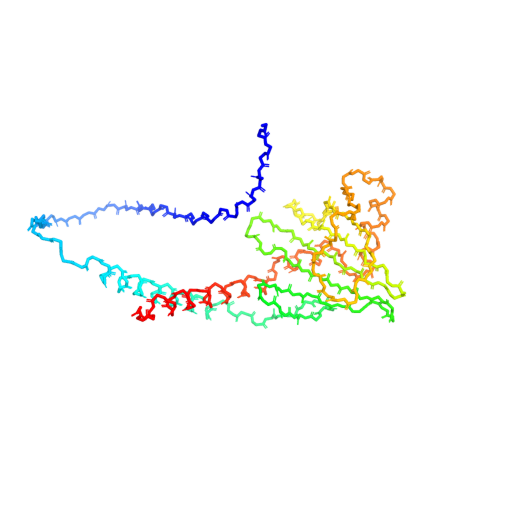 1 119 ? 0.975 1.828 -9.504 1.00 82.69 119 LYS A N 1
ATOM 896 C CA . LYS A 1 119 ? 0.163 1.766 -10.716 1.00 82.69 119 LYS A CA 1
ATOM 897 C C . LYS A 1 119 ? 0.496 2.950 -11.608 1.00 82.69 119 LYS A C 1
ATOM 899 O O . LYS A 1 119 ? 0.459 4.100 -11.180 1.00 82.69 119 LYS A O 1
ATOM 904 N N . MET A 1 120 ? 0.809 2.675 -12.862 1.00 84.12 120 MET A N 1
ATOM 905 C CA . MET A 1 120 ? 1.230 3.670 -13.837 1.00 84.12 120 MET A CA 1
ATOM 906 C C . MET A 1 120 ? 0.366 3.557 -15.078 1.00 84.12 120 MET A C 1
ATOM 908 O O . MET A 1 120 ? 0.273 2.503 -15.702 1.00 84.12 120 MET A O 1
ATOM 912 N N . THR A 1 121 ? -0.265 4.657 -15.458 1.00 79.81 121 THR A N 1
ATOM 913 C CA . THR A 1 121 ? -1.120 4.708 -16.643 1.00 79.81 121 THR A CA 1
ATOM 914 C C . THR A 1 121 ? -0.524 5.657 -17.662 1.00 79.81 121 THR A C 1
ATOM 916 O O . THR A 1 121 ? -0.232 6.812 -17.339 1.00 79.81 121 THR A O 1
ATOM 919 N N . ARG A 1 122 ? -0.393 5.188 -18.904 1.00 78.88 122 ARG A N 1
ATOM 920 C CA . ARG A 1 122 ? -0.040 6.024 -20.057 1.00 78.88 122 ARG A CA 1
ATOM 921 C C . ARG A 1 122 ? -1.250 6.216 -20.955 1.00 78.88 122 ARG A C 1
ATOM 923 O O . ARG A 1 122 ? -2.059 5.308 -21.113 1.00 78.88 122 ARG A O 1
ATOM 930 N N . CYS A 1 123 ? -1.380 7.383 -21.572 1.00 55.16 123 CYS A N 1
ATOM 931 C CA . CYS A 1 123 ? -2.350 7.602 -22.642 1.00 55.16 123 CYS A CA 1
ATOM 932 C C . CYS A 1 123 ? -1.704 7.257 -24.005 1.00 55.16 123 CYS A C 1
ATOM 934 O O . CYS A 1 123 ? -0.654 7.835 -24.291 1.00 55.16 123 CYS A O 1
ATOM 936 N N . PRO A 1 124 ? -2.274 6.364 -24.851 1.00 60.34 124 PRO A N 1
ATOM 937 C CA . PRO A 1 124 ? -3.546 5.651 -24.708 1.00 60.34 124 PRO A CA 1
ATOM 938 C C . PRO A 1 124 ? -3.419 4.211 -24.144 1.00 60.34 124 PRO A C 1
ATOM 940 O O . PRO A 1 124 ? -3.146 3.261 -24.863 1.00 60.34 124 PRO A O 1
ATOM 943 N N . ARG A 1 125 ? -3.738 4.071 -22.852 1.00 72.81 125 ARG A N 1
ATOM 944 C CA . ARG A 1 125 ? -4.401 2.969 -22.121 1.00 72.81 125 ARG A CA 1
ATOM 945 C C . ARG A 1 125 ? -3.780 1.567 -21.967 1.00 72.81 125 ARG A C 1
ATOM 947 O O . ARG A 1 125 ? -4.548 0.609 -21.865 1.00 72.81 125 ARG A O 1
ATOM 954 N N . PRO A 1 126 ? -2.473 1.425 -21.716 1.00 80.06 126 PRO A N 1
ATOM 955 C CA . PRO A 1 126 ? -2.020 0.383 -20.802 1.00 80.06 126 PRO A CA 1
ATOM 956 C C . PRO A 1 126 ? -1.875 0.924 -19.369 1.00 80.06 126 PRO A C 1
ATOM 958 O O . PRO A 1 126 ? -1.356 2.024 -19.144 1.00 80.06 126 PRO A O 1
ATOM 961 N N . LEU A 1 127 ? -2.344 0.134 -18.405 1.00 85.19 127 LEU A N 1
ATOM 962 C CA . LEU A 1 127 ? -1.981 0.213 -16.995 1.00 85.19 127 LEU A CA 1
ATOM 963 C C . LEU A 1 127 ? -0.829 -0.766 -16.765 1.00 85.19 127 LEU A C 1
ATOM 965 O O . LEU A 1 127 ? -1.005 -1.972 -16.915 1.00 85.19 127 LEU A O 1
ATOM 969 N N . LEU A 1 128 ? 0.329 -0.243 -16.386 1.00 90.38 128 LEU A N 1
ATOM 970 C CA . LEU A 1 128 ? 1.450 -1.024 -15.885 1.00 90.38 128 LEU A CA 1
ATOM 971 C C . LEU A 1 128 ? 1.414 -0.973 -14.358 1.00 90.38 128 LEU A C 1
ATOM 973 O O . LEU A 1 128 ? 1.367 0.113 -13.779 1.00 90.38 128 LEU A O 1
ATOM 977 N N . SER A 1 129 ? 1.399 -2.130 -13.709 1.00 90.19 129 SER A N 1
ATOM 978 C CA . SER A 1 129 ? 1.342 -2.227 -12.252 1.00 90.19 129 SER A CA 1
ATOM 979 C C . SER A 1 129 ? 2.517 -3.026 -11.720 1.00 90.19 129 SER A C 1
ATOM 981 O O . SER A 1 129 ? 2.902 -4.027 -12.316 1.00 90.19 129 SER A O 1
ATOM 983 N N . PHE A 1 130 ? 3.016 -2.604 -10.564 1.00 91.50 130 PHE A N 1
ATOM 984 C CA . PHE A 1 130 ? 4.070 -3.251 -9.799 1.00 91.50 130 PHE A CA 1
ATOM 985 C C . PHE A 1 130 ? 3.628 -3.402 -8.341 1.00 91.50 130 PHE A C 1
ATOM 987 O O . PHE A 1 130 ? 3.034 -2.491 -7.755 1.00 91.50 130 PHE A O 1
ATOM 994 N N . GLU A 1 131 ? 3.947 -4.537 -7.739 1.00 90.44 131 GLU A N 1
ATOM 995 C CA . GLU A 1 131 ? 3.982 -4.726 -6.296 1.00 90.44 131 GLU A CA 1
ATOM 996 C C . GLU A 1 131 ? 5.434 -4.591 -5.838 1.00 90.44 131 GLU A C 1
ATOM 998 O O . GLU A 1 131 ? 6.288 -5.393 -6.211 1.00 90.44 131 GLU A O 1
ATOM 1003 N N . ILE A 1 132 ? 5.716 -3.550 -5.058 1.00 88.94 132 ILE A N 1
ATOM 1004 C CA . ILE A 1 132 ? 7.058 -3.194 -4.597 1.00 88.94 132 ILE A CA 1
ATOM 1005 C C . ILE A 1 132 ? 7.154 -3.425 -3.093 1.00 88.94 132 ILE A C 1
ATOM 1007 O O . ILE A 1 132 ? 6.244 -3.060 -2.344 1.00 88.94 132 ILE A O 1
ATOM 1011 N N . VAL A 1 133 ? 8.275 -3.976 -2.636 1.00 85.25 133 VAL A N 1
ATOM 1012 C CA . VAL A 1 133 ? 8.566 -4.168 -1.213 1.00 85.25 133 VAL A CA 1
ATOM 1013 C C . VAL A 1 133 ? 9.911 -3.550 -0.863 1.00 85.25 133 VAL A C 1
ATOM 1015 O O . VAL A 1 133 ? 10.919 -3.832 -1.503 1.00 85.25 133 VAL A O 1
ATOM 1018 N N . SER A 1 134 ? 9.931 -2.694 0.161 1.00 79.81 134 SER A N 1
ATOM 1019 C CA . SER A 1 134 ? 11.182 -2.164 0.723 1.00 79.81 134 SER A CA 1
ATOM 1020 C C . SER A 1 134 ? 11.966 -3.286 1.411 1.00 79.81 134 SER A C 1
ATOM 1022 O O . SER A 1 134 ? 11.401 -3.997 2.248 1.00 79.81 134 SER A O 1
ATOM 1024 N N . ARG A 1 135 ? 13.267 -3.420 1.125 1.00 75.31 135 ARG A N 1
ATOM 1025 C CA . ARG A 1 135 ? 14.143 -4.353 1.853 1.00 75.31 135 ARG A CA 1
ATOM 1026 C C . ARG A 1 135 ? 14.521 -3.795 3.226 1.00 75.31 135 ARG A C 1
ATOM 1028 O O . ARG A 1 135 ? 14.651 -2.592 3.415 1.00 75.31 135 ARG A O 1
ATOM 1035 N N . GLU A 1 136 ? 14.745 -4.680 4.194 1.00 65.94 136 GLU A N 1
ATOM 1036 C CA . GLU A 1 136 ? 15.071 -4.297 5.579 1.00 65.94 136 GLU A CA 1
ATOM 1037 C C . GLU A 1 136 ? 16.563 -4.002 5.815 1.00 65.94 136 GLU A C 1
ATOM 1039 O O . GLU A 1 136 ? 16.944 -3.548 6.890 1.00 65.94 136 GLU A O 1
ATOM 1044 N N . ASN A 1 137 ? 17.421 -4.213 4.815 1.00 59.62 137 ASN A N 1
ATOM 1045 C CA . ASN A 1 137 ? 18.872 -4.311 5.008 1.00 59.62 137 ASN A CA 1
ATOM 1046 C C . ASN A 1 137 ? 19.621 -2.959 5.010 1.00 59.62 137 ASN A C 1
ATOM 1048 O O . ASN A 1 137 ? 20.782 -2.915 4.612 1.00 59.62 137 ASN A O 1
ATOM 1052 N N . ASN A 1 138 ? 18.991 -1.860 5.448 1.00 54.09 138 ASN A N 1
ATOM 1053 C CA . ASN A 1 138 ? 19.586 -0.507 5.522 1.00 54.09 138 ASN A CA 1
ATOM 1054 C C . ASN A 1 138 ? 20.208 0.014 4.210 1.00 54.09 138 ASN A C 1
ATOM 1056 O O . ASN A 1 138 ? 21.064 0.896 4.238 1.00 54.09 138 ASN A O 1
ATOM 1060 N N . GLN A 1 139 ? 19.804 -0.534 3.063 1.00 61.38 139 GLN A N 1
ATOM 1061 C CA . GLN A 1 139 ? 20.441 -0.249 1.776 1.00 61.38 139 GLN A CA 1
ATOM 1062 C C . GLN A 1 139 ? 19.625 0.675 0.869 1.00 61.38 139 GLN A C 1
ATOM 1064 O O . GLN A 1 139 ? 20.019 0.850 -0.275 1.00 61.38 139 GLN A O 1
ATOM 1069 N N . HIS A 1 140 ? 18.533 1.278 1.370 1.00 63.72 140 HIS A N 1
ATOM 1070 C CA . HIS A 1 140 ? 17.600 2.074 0.564 1.00 63.72 140 HIS A CA 1
ATOM 1071 C C . HIS A 1 140 ? 17.309 1.365 -0.762 1.00 63.72 140 HIS A C 1
ATOM 1073 O O . HIS A 1 140 ? 17.608 1.878 -1.836 1.00 63.72 140 HIS A O 1
ATOM 1079 N N . ASP A 1 141 ? 16.804 0.136 -0.669 1.00 76.69 141 ASP A N 1
ATOM 1080 C CA . ASP A 1 141 ? 16.596 -0.734 -1.821 1.00 76.69 141 ASP A CA 1
ATOM 1081 C C . ASP A 1 141 ? 15.206 -1.368 -1.757 1.00 76.69 141 ASP A C 1
ATOM 1083 O O . ASP A 1 141 ? 14.651 -1.604 -0.674 1.00 76.69 141 ASP A O 1
ATOM 1087 N N . PHE A 1 142 ? 14.635 -1.639 -2.922 1.00 86.25 142 PHE A N 1
ATOM 1088 C CA . PHE A 1 142 ? 13.328 -2.262 -3.051 1.00 86.25 142 PHE A CA 1
ATOM 1089 C C . PHE A 1 142 ? 13.375 -3.414 -4.047 1.00 86.25 142 PHE A C 1
ATOM 1091 O O . PHE A 1 142 ? 14.207 -3.472 -4.945 1.00 86.25 142 PHE A O 1
ATOM 1098 N N . GLU A 1 143 ? 12.452 -4.350 -3.885 1.00 88.56 143 GLU A N 1
ATOM 1099 C CA . GLU A 1 143 ? 12.237 -5.437 -4.829 1.00 88.56 143 GLU A CA 1
ATOM 1100 C C . GLU A 1 143 ? 10.862 -5.300 -5.475 1.00 88.56 143 GLU A C 1
ATOM 1102 O O . GLU A 1 143 ? 9.889 -4.910 -4.824 1.00 88.56 143 GLU A O 1
ATOM 1107 N N . VAL A 1 144 ? 10.774 -5.643 -6.757 1.00 91.38 144 VAL A N 1
ATOM 1108 C CA . VAL A 1 144 ? 9.490 -5.872 -7.419 1.00 91.38 144 VAL A CA 1
ATOM 1109 C C . VAL A 1 144 ? 9.116 -7.330 -7.179 1.00 91.38 144 VAL A C 1
ATOM 1111 O O . VAL A 1 144 ? 9.821 -8.232 -7.623 1.00 91.38 144 VAL A O 1
ATOM 1114 N N . ARG A 1 145 ? 8.013 -7.573 -6.472 1.00 91.00 145 ARG A N 1
ATOM 1115 C CA . ARG A 1 145 ? 7.501 -8.928 -6.223 1.00 91.00 145 ARG A CA 1
ATOM 1116 C C . ARG A 1 145 ? 6.687 -9.455 -7.382 1.00 91.00 145 ARG A C 1
ATOM 1118 O O . ARG A 1 145 ? 6.859 -10.601 -7.790 1.00 91.00 145 ARG A O 1
ATOM 1125 N N . GLU A 1 146 ? 5.829 -8.604 -7.918 1.00 91.75 146 GLU A N 1
ATOM 1126 C CA . GLU A 1 146 ? 4.915 -8.940 -8.997 1.00 91.75 146 GLU A CA 1
ATOM 1127 C C . GLU A 1 146 ? 4.715 -7.725 -9.900 1.00 91.75 146 GLU A C 1
ATOM 1129 O O . GLU A 1 146 ? 4.726 -6.582 -9.437 1.00 91.75 146 GLU A O 1
ATOM 1134 N N . PHE A 1 147 ? 4.535 -7.954 -11.197 1.00 93.12 147 PHE A N 1
ATOM 1135 C CA . PHE A 1 147 ? 4.158 -6.914 -12.143 1.00 93.12 147 PHE A CA 1
ATOM 1136 C C . PHE A 1 147 ? 3.244 -7.465 -13.238 1.00 93.12 147 PHE A C 1
ATOM 1138 O O . PHE A 1 147 ? 3.316 -8.638 -13.611 1.00 93.12 147 PHE A O 1
ATOM 1145 N N . TYR A 1 148 ? 2.376 -6.607 -13.769 1.00 91.50 148 TYR A N 1
ATOM 1146 C CA . TYR A 1 148 ? 1.452 -6.964 -14.845 1.00 91.50 148 TYR A CA 1
ATOM 1147 C C . TYR A 1 148 ? 1.106 -5.760 -15.720 1.00 91.50 148 TYR A C 1
ATOM 1149 O O . TYR A 1 148 ? 1.247 -4.598 -15.321 1.00 91.50 148 TYR A O 1
ATOM 1157 N N . LEU A 1 149 ? 0.609 -6.057 -16.920 1.00 90.69 149 LEU A N 1
ATOM 1158 C CA . LEU A 1 149 ? 0.084 -5.079 -17.864 1.00 90.69 149 LEU A CA 1
ATOM 1159 C C . LEU A 1 149 ? -1.399 -5.366 -18.101 1.00 90.69 149 LEU A C 1
ATOM 1161 O O . LEU A 1 149 ? -1.756 -6.459 -18.530 1.00 90.69 149 LEU A O 1
ATOM 1165 N N . ALA A 1 150 ? -2.253 -4.378 -17.858 1.00 85.94 150 ALA A N 1
ATOM 1166 C CA . ALA A 1 150 ? -3.692 -4.486 -18.066 1.00 85.94 150 ALA A CA 1
ATOM 1167 C C . ALA A 1 150 ? -4.194 -3.379 -19.008 1.00 85.94 150 ALA A C 1
ATOM 1169 O O . ALA A 1 150 ? -3.629 -2.277 -19.026 1.00 85.94 150 ALA A O 1
ATOM 1170 N N . PRO A 1 151 ? -5.269 -3.610 -19.782 1.00 82.75 151 PRO A N 1
ATOM 1171 C CA . PRO A 1 151 ? -5.968 -2.519 -20.448 1.00 82.75 151 PRO A CA 1
ATOM 1172 C C . PRO A 1 151 ? -6.488 -1.538 -19.391 1.00 82.75 151 PRO A C 1
ATOM 1174 O O . PRO A 1 151 ? -7.093 -1.939 -18.398 1.00 82.75 151 PRO A O 1
ATOM 1177 N N . ALA A 1 152 ? -6.249 -0.237 -19.577 1.00 69.19 152 ALA A N 1
ATOM 1178 C CA . ALA A 1 152 ? -6.714 0.749 -18.604 1.00 69.19 152 ALA A CA 1
ATOM 1179 C C . ALA A 1 152 ? -8.248 0.859 -18.665 1.00 69.19 152 ALA A C 1
ATOM 1181 O O . ALA A 1 152 ? -8.806 1.451 -19.600 1.00 69.19 152 ALA A O 1
ATOM 1182 N N . ASP A 1 153 ? -8.930 0.286 -17.671 1.00 64.94 153 ASP A N 1
ATOM 1183 C CA . ASP A 1 153 ? -10.375 0.411 -17.520 1.00 64.94 153 ASP A CA 1
ATOM 1184 C C . ASP A 1 153 ? -10.733 1.873 -17.196 1.00 64.94 153 ASP A C 1
ATOM 1186 O O . ASP A 1 153 ? -10.189 2.493 -16.279 1.00 64.94 153 ASP A O 1
ATOM 1190 N N . LYS A 1 154 ? -11.678 2.437 -17.956 1.00 54.34 154 LYS A N 1
ATOM 1191 C CA . LYS A 1 154 ? -12.236 3.775 -17.697 1.00 54.34 154 LYS A CA 1
ATOM 1192 C C . LYS A 1 154 ? -13.016 3.828 -16.378 1.00 54.34 154 LYS A C 1
ATOM 1194 O O . LYS A 1 154 ? -13.337 4.918 -15.914 1.00 54.34 154 LYS A O 1
ATOM 1199 N N . SER A 1 155 ? -13.359 2.673 -15.810 1.00 49.62 155 SER A N 1
ATOM 1200 C CA . SER A 1 155 ? -14.331 2.547 -14.722 1.00 49.62 155 SER A CA 1
ATOM 1201 C C . SER A 1 155 ? -13.739 2.738 -13.324 1.00 49.62 155 SER A C 1
ATOM 1203 O O . SER A 1 155 ? -14.480 2.705 -12.345 1.00 49.62 155 SER A O 1
ATOM 1205 N N . GLY A 1 156 ? -12.419 2.921 -13.192 1.00 51.88 156 GLY A N 1
ATOM 1206 C CA . GLY A 1 156 ? -11.781 3.092 -11.881 1.00 51.88 156 GLY A CA 1
ATOM 1207 C C . GLY A 1 156 ? -11.934 1.877 -10.956 1.00 51.88 156 GLY A C 1
ATOM 1208 O O . GLY A 1 156 ? -11.815 2.024 -9.734 1.00 51.88 156 GLY A O 1
ATOM 1209 N N . LYS A 1 157 ? -12.220 0.692 -11.521 1.00 53.03 157 LYS A N 1
ATOM 1210 C CA . LYS A 1 157 ? -12.234 -0.574 -10.787 1.00 53.03 157 LYS A CA 1
ATOM 1211 C C . LYS A 1 157 ? -10.821 -0.881 -10.296 1.00 53.03 157 LYS A C 1
ATOM 1213 O O . LYS A 1 157 ? -9.846 -0.726 -11.026 1.00 53.03 157 LYS A O 1
ATOM 1218 N N . GLN A 1 158 ? -10.723 -1.237 -9.018 1.00 55.19 158 GLN A N 1
ATOM 1219 C CA . GLN A 1 158 ? -9.453 -1.563 -8.368 1.00 55.19 158 GLN A CA 1
ATOM 1220 C C . GLN A 1 158 ? -9.014 -3.001 -8.616 1.00 55.19 158 GLN A C 1
ATOM 1222 O O . GLN A 1 158 ? -7.809 -3.258 -8.573 1.00 55.19 158 GLN A O 1
ATOM 1227 N N . ASP A 1 159 ? -9.979 -3.873 -8.903 1.00 60.97 159 ASP A N 1
ATOM 1228 C CA . ASP A 1 159 ? -9.760 -5.285 -9.161 1.00 60.97 159 ASP A CA 1
ATOM 1229 C C . ASP A 1 159 ? -9.454 -5.499 -10.636 1.00 60.97 159 ASP A C 1
ATOM 1231 O O . ASP A 1 159 ? -10.184 -5.049 -11.523 1.00 60.97 159 ASP A O 1
ATOM 1235 N N . VAL A 1 160 ? -8.335 -6.169 -10.867 1.00 70.00 160 VAL A N 1
ATOM 1236 C CA . VAL A 1 160 ? -7.919 -6.631 -12.183 1.00 70.00 160 VAL A CA 1
ATOM 1237 C C . VAL A 1 160 ? -8.662 -7.928 -12.473 1.00 70.00 160 VAL A C 1
ATOM 1239 O O . VAL A 1 160 ? -8.900 -8.727 -11.565 1.00 70.00 160 VAL A O 1
ATOM 1242 N N . GLU A 1 161 ? -9.067 -8.124 -13.724 1.00 71.50 161 GLU A N 1
ATOM 1243 C CA . GLU A 1 161 ? -9.688 -9.378 -14.141 1.00 71.50 161 GLU A CA 1
ATOM 1244 C C . GLU A 1 161 ? -8.711 -10.547 -13.927 1.00 71.50 161 GLU A C 1
ATOM 1246 O O . GLU A 1 161 ? -7.500 -10.410 -14.105 1.00 71.50 161 GLU A O 1
ATOM 1251 N N . ALA A 1 162 ? -9.232 -11.693 -13.480 1.00 73.94 162 ALA A N 1
ATOM 1252 C CA . ALA A 1 162 ? -8.417 -12.835 -13.054 1.00 73.94 162 ALA A CA 1
ATOM 1253 C C . ALA A 1 162 ? -7.624 -13.502 -14.196 1.00 73.94 162 ALA A C 1
ATOM 1255 O O . ALA A 1 162 ? -6.798 -14.376 -13.944 1.00 73.94 162 ALA A O 1
ATOM 1256 N N . ASP A 1 163 ? -7.900 -13.130 -15.443 1.00 84.56 163 ASP A N 1
ATOM 1257 C CA . ASP A 1 163 ? -7.231 -13.600 -16.653 1.00 84.56 163 ASP A CA 1
ATOM 1258 C C . ASP A 1 163 ? -6.042 -12.719 -17.075 1.00 84.56 163 ASP A C 1
ATOM 1260 O O . ASP A 1 163 ? -5.308 -13.083 -17.997 1.00 84.56 163 ASP A O 1
ATOM 1264 N N . VAL A 1 164 ? -5.798 -11.592 -16.394 1.00 88.00 164 VAL A N 1
ATOM 1265 C CA . VAL A 1 164 ? -4.598 -10.784 -16.626 1.00 88.00 164 VAL A CA 1
ATOM 1266 C C . VAL A 1 164 ? -3.379 -11.519 -16.084 1.00 88.00 164 VAL A C 1
ATOM 1268 O O . VAL A 1 164 ? -3.266 -11.802 -14.893 1.00 88.00 164 VAL A O 1
ATOM 1271 N N . TYR A 1 165 ? -2.432 -11.799 -16.975 1.00 90.00 165 TYR A N 1
ATOM 1272 C CA . TYR A 1 165 ? -1.176 -12.434 -16.608 1.00 90.00 165 TYR A CA 1
ATOM 1273 C C . TYR A 1 165 ? -0.320 -11.503 -15.741 1.00 90.00 165 TYR A C 1
ATOM 1275 O O . TYR A 1 165 ? 0.020 -10.390 -16.155 1.00 90.00 165 TYR A O 1
ATOM 1283 N N . ALA A 1 166 ? 0.065 -11.997 -14.567 1.00 91.12 166 ALA A N 1
ATOM 1284 C CA . ALA A 1 166 ? 1.032 -11.368 -13.684 1.00 91.12 166 ALA A CA 1
ATOM 1285 C C . ALA A 1 166 ? 2.304 -12.217 -13.613 1.00 91.12 166 ALA A C 1
ATOM 1287 O O . ALA A 1 166 ? 2.248 -13.446 -13.533 1.00 91.12 166 ALA A O 1
ATOM 1288 N N . ALA A 1 167 ? 3.453 -11.553 -13.676 1.00 93.56 167 ALA A N 1
ATOM 1289 C CA . ALA A 1 167 ? 4.758 -12.185 -13.578 1.00 93.56 167 ALA A CA 1
ATOM 1290 C C . ALA A 1 167 ? 5.408 -11.825 -12.243 1.00 93.56 167 ALA A C 1
ATOM 1292 O O . ALA A 1 167 ? 5.352 -10.673 -11.810 1.00 93.56 167 ALA A O 1
ATOM 1293 N N . SER A 1 168 ? 6.078 -12.795 -11.618 1.00 93.75 168 SER A N 1
ATOM 1294 C CA . SER A 1 168 ? 6.943 -12.493 -10.480 1.00 93.75 168 SER A CA 1
ATOM 1295 C C . SER A 1 168 ? 8.189 -11.746 -10.953 1.00 93.75 168 SER A C 1
ATOM 1297 O O . SER A 1 168 ? 8.795 -12.114 -11.963 1.00 93.75 168 SER A O 1
ATOM 1299 N N . GLY A 1 169 ? 8.594 -10.721 -10.202 1.00 91.06 169 GLY A N 1
ATOM 1300 C CA . GLY A 1 169 ? 9.842 -10.007 -10.464 1.00 91.06 169 GLY A CA 1
ATOM 1301 C C . GLY A 1 169 ? 11.091 -10.869 -10.252 1.00 91.06 169 GLY A C 1
ATOM 1302 O O . GLY A 1 169 ? 12.120 -10.583 -10.854 1.00 91.06 169 GLY A O 1
ATOM 1303 N N . GLU A 1 170 ? 10.996 -11.969 -9.493 1.00 91.69 170 GLU A N 1
ATOM 1304 C CA . GLU A 1 170 ? 12.105 -12.912 -9.275 1.00 91.69 170 GLU A CA 1
ATOM 1305 C C . GLU A 1 170 ? 12.541 -13.620 -10.568 1.00 91.69 170 GLU A C 1
ATOM 1307 O O . GLU A 1 170 ? 13.722 -13.904 -10.756 1.00 91.69 170 GLU A O 1
ATOM 1312 N N . PHE A 1 171 ? 11.603 -13.874 -11.487 1.00 91.75 171 PHE A N 1
ATOM 1313 C CA . PHE A 1 171 ? 11.891 -14.538 -12.764 1.00 91.75 171 PHE A CA 1
ATOM 1314 C C . PHE A 1 171 ? 12.306 -13.571 -13.879 1.00 91.75 171 PHE A C 1
ATOM 1316 O O . PHE A 1 171 ? 12.571 -14.012 -15.000 1.00 91.75 171 PHE A O 1
ATOM 1323 N N . ALA A 1 172 ? 12.339 -12.264 -13.611 1.00 91.88 172 ALA A N 1
ATOM 1324 C CA . ALA A 1 172 ? 12.822 -11.293 -14.578 1.00 91.88 172 ALA A CA 1
ATOM 1325 C C . ALA A 1 172 ? 14.337 -11.451 -14.771 1.00 91.88 172 ALA A C 1
ATOM 1327 O O . ALA A 1 172 ? 15.087 -11.631 -13.811 1.00 91.88 172 ALA A O 1
ATOM 1328 N N . ASP A 1 173 ? 14.806 -11.364 -16.015 1.00 94.38 173 ASP A N 1
ATOM 1329 C CA . ASP A 1 173 ? 16.239 -11.403 -16.286 1.00 94.38 173 ASP A CA 1
ATOM 1330 C C . ASP A 1 173 ? 16.961 -10.155 -15.736 1.00 94.38 173 ASP A C 1
ATOM 1332 O O . ASP A 1 173 ? 16.354 -9.183 -15.268 1.00 94.38 173 ASP A O 1
ATOM 1336 N N . GLN A 1 174 ? 18.293 -10.178 -15.778 1.00 93.56 174 GLN A N 1
ATOM 1337 C CA . GLN A 1 174 ? 19.112 -9.084 -15.259 1.00 93.56 174 GLN A CA 1
ATOM 1338 C C . GLN A 1 174 ? 18.877 -7.759 -16.004 1.00 93.56 174 GLN A C 1
ATOM 1340 O O . GLN A 1 174 ? 18.943 -6.694 -15.389 1.00 93.56 174 GLN A O 1
ATOM 1345 N N . ALA A 1 175 ? 18.595 -7.808 -17.309 1.00 95.19 175 ALA A N 1
ATOM 1346 C CA . ALA A 1 175 ? 18.373 -6.608 -18.107 1.00 95.19 175 ALA A CA 1
ATOM 1347 C C . ALA A 1 175 ? 17.039 -5.939 -17.742 1.00 95.19 175 ALA A C 1
ATOM 1349 O O . ALA A 1 175 ? 16.988 -4.718 -17.606 1.00 95.19 175 ALA A O 1
ATOM 1350 N N . ILE A 1 176 ? 15.978 -6.723 -17.529 1.00 93.62 176 ILE A N 1
ATOM 1351 C CA . ILE A 1 176 ? 14.677 -6.232 -17.060 1.00 93.62 176 ILE A CA 1
ATOM 1352 C C . ILE A 1 176 ? 14.811 -5.657 -15.648 1.00 93.62 176 ILE A C 1
ATOM 1354 O O . ILE A 1 176 ? 14.297 -4.569 -15.396 1.00 93.62 176 ILE A O 1
ATOM 1358 N N . ASN A 1 177 ? 15.534 -6.331 -14.751 1.00 91.25 177 ASN A N 1
ATOM 1359 C CA . ASN A 1 177 ? 15.772 -5.813 -13.403 1.00 91.25 177 ASN A CA 1
ATOM 1360 C C . ASN A 1 177 ? 16.465 -4.434 -13.422 1.00 91.25 177 ASN A C 1
ATOM 1362 O O . ASN A 1 177 ? 15.950 -3.498 -12.816 1.00 91.25 177 ASN A O 1
ATOM 1366 N N . ASP A 1 178 ? 17.577 -4.270 -14.153 1.00 92.38 178 ASP A N 1
ATOM 1367 C CA . ASP A 1 178 ? 18.292 -2.978 -14.227 1.00 92.38 178 ASP A CA 1
ATOM 1368 C C . ASP A 1 178 ? 17.442 -1.897 -14.919 1.00 92.38 178 ASP A C 1
ATOM 1370 O O . ASP A 1 178 ? 17.235 -0.804 -14.389 1.00 92.38 178 ASP A O 1
ATOM 1374 N N . LEU A 1 179 ? 16.897 -2.201 -16.101 1.00 95.50 179 LEU A N 1
ATOM 1375 C CA . LEU A 1 179 ? 16.237 -1.190 -16.926 1.00 95.50 179 LEU A CA 1
ATOM 1376 C C . LEU A 1 179 ? 14.827 -0.849 -16.438 1.00 95.50 179 LEU A C 1
ATOM 1378 O O . LEU A 1 179 ? 14.497 0.332 -16.337 1.00 95.50 179 LEU A O 1
ATOM 1382 N N . LEU A 1 180 ? 13.985 -1.851 -16.163 1.00 93.75 180 LEU A N 1
ATOM 1383 C CA . LEU A 1 180 ? 12.575 -1.636 -15.826 1.00 93.75 180 LEU A CA 1
ATOM 1384 C C . LEU A 1 180 ? 12.371 -1.378 -14.334 1.00 93.75 180 LEU A C 1
ATOM 1386 O O . LEU A 1 180 ? 11.613 -0.476 -13.986 1.00 93.75 180 LEU A O 1
ATOM 1390 N N . PHE A 1 181 ? 13.003 -2.163 -13.460 1.00 92.12 181 PHE A N 1
ATOM 1391 C CA . PHE A 1 181 ? 12.785 -2.035 -12.014 1.00 92.12 181 PHE A CA 1
ATOM 1392 C C . PHE A 1 181 ? 13.718 -1.003 -11.376 1.00 92.12 181 PHE A C 1
ATOM 1394 O O . PHE A 1 181 ? 13.306 -0.331 -10.437 1.00 92.12 181 PHE A O 1
ATOM 1401 N N . GLY A 1 182 ? 14.926 -0.821 -11.914 1.00 90.56 182 GLY A N 1
ATOM 1402 C CA . GLY A 1 182 ? 15.844 0.241 -11.502 1.00 90.56 182 GLY A CA 1
ATOM 1403 C C . GLY A 1 182 ? 15.554 1.563 -12.213 1.00 90.56 182 GLY A C 1
ATOM 1404 O O . GLY A 1 182 ? 14.804 2.411 -11.726 1.00 90.56 182 GLY A O 1
ATOM 1405 N N . ARG A 1 183 ? 16.145 1.738 -13.399 1.00 93.50 183 ARG A N 1
ATOM 1406 C CA . ARG A 1 183 ? 16.251 3.049 -14.066 1.00 93.50 183 ARG A CA 1
ATOM 1407 C C . ARG A 1 183 ? 14.903 3.654 -14.447 1.00 93.50 183 ARG A C 1
ATOM 1409 O O . ARG A 1 183 ? 14.675 4.840 -14.230 1.00 93.50 183 ARG A O 1
ATOM 1416 N N . TYR A 1 184 ? 13.986 2.854 -14.991 1.00 93.38 184 TYR A N 1
ATOM 1417 C CA . TYR A 1 184 ? 12.680 3.352 -15.426 1.00 93.38 184 TYR A CA 1
ATOM 1418 C C . TYR A 1 184 ? 11.830 3.874 -14.256 1.00 93.38 184 TYR A C 1
ATOM 1420 O O . TYR A 1 184 ? 11.143 4.890 -14.406 1.00 93.38 184 TYR A O 1
ATOM 1428 N N . LEU A 1 185 ? 11.870 3.215 -13.094 1.00 91.75 185 LEU A N 1
ATOM 1429 C CA . LEU A 1 185 ? 11.189 3.685 -11.883 1.00 91.75 185 LEU A CA 1
ATOM 1430 C C . LEU A 1 185 ? 11.903 4.901 -11.274 1.00 91.75 185 LEU A C 1
ATOM 1432 O O . LEU A 1 185 ? 11.247 5.880 -10.899 1.00 91.75 185 LEU A O 1
ATOM 1436 N N . GLU A 1 186 ? 13.234 4.896 -11.267 1.00 91.31 186 GLU A N 1
ATOM 1437 C CA . GLU A 1 186 ? 14.047 5.999 -10.755 1.00 91.31 186 GLU A CA 1
ATOM 1438 C C . GLU A 1 186 ? 13.818 7.309 -11.526 1.00 91.31 186 GLU A C 1
ATOM 1440 O O . GLU A 1 186 ? 13.595 8.349 -10.905 1.00 91.31 186 GLU A O 1
ATOM 1445 N N . GLU A 1 187 ? 13.734 7.267 -12.861 1.00 92.31 187 GLU A N 1
ATOM 1446 C CA . GLU A 1 187 ? 13.408 8.433 -13.707 1.00 92.31 187 GLU A CA 1
ATOM 1447 C C . GLU A 1 187 ? 12.079 9.112 -13.326 1.00 92.31 187 GLU A C 1
ATOM 1449 O O . GLU A 1 187 ? 11.834 10.283 -13.632 1.00 92.31 187 GLU A O 1
ATOM 1454 N N . ARG A 1 188 ? 11.192 8.385 -12.641 1.00 90.50 188 ARG A N 1
ATOM 1455 C CA . ARG A 1 188 ? 9.888 8.881 -12.181 1.00 90.50 188 ARG A CA 1
ATOM 1456 C C . ARG A 1 188 ? 9.906 9.381 -10.740 1.00 90.50 188 ARG A C 1
ATOM 1458 O O . ARG A 1 188 ? 8.915 9.964 -10.277 1.00 90.50 188 ARG A O 1
ATOM 1465 N N . GLY A 1 189 ? 11.046 9.246 -10.069 1.00 88.31 189 GLY A N 1
ATOM 1466 C CA . GLY A 1 189 ? 11.249 9.562 -8.661 1.00 88.31 189 GLY A CA 1
ATOM 1467 C C . GLY A 1 189 ? 10.845 8.421 -7.731 1.00 88.31 189 GLY A C 1
ATOM 1468 O O . GLY A 1 189 ? 10.501 8.685 -6.585 1.00 88.31 189 GLY A O 1
ATOM 1469 N N . ILE A 1 190 ? 10.827 7.181 -8.228 1.00 89.19 190 ILE A N 1
ATOM 1470 C CA . ILE A 1 190 ? 10.554 5.981 -7.434 1.00 89.19 190 ILE A CA 1
ATOM 1471 C C . ILE A 1 190 ? 11.883 5.255 -7.267 1.00 89.19 190 ILE A C 1
ATOM 1473 O O . ILE A 1 190 ? 12.245 4.388 -8.055 1.00 89.19 190 ILE A O 1
ATOM 1477 N N . ASN A 1 191 ? 12.634 5.679 -6.260 1.00 87.94 191 ASN A N 1
ATOM 1478 C CA . ASN A 1 191 ? 13.892 5.073 -5.849 1.00 87.94 191 ASN A CA 1
ATOM 1479 C C . ASN A 1 191 ? 13.781 4.593 -4.393 1.00 87.94 191 ASN A C 1
ATOM 1481 O O . ASN A 1 191 ? 12.771 4.825 -3.720 1.00 87.94 191 ASN A O 1
ATOM 1485 N N . GLY A 1 192 ? 14.809 3.916 -3.890 1.00 83.19 192 GLY A N 1
ATOM 1486 C CA . GLY A 1 192 ? 14.774 3.397 -2.528 1.00 83.19 192 GLY A CA 1
ATOM 1487 C C . GLY A 1 192 ? 14.706 4.476 -1.444 1.00 83.19 192 GLY A C 1
ATOM 1488 O O . GLY A 1 192 ? 14.012 4.277 -0.453 1.00 83.19 192 GLY A O 1
ATOM 1489 N N . GLU A 1 193 ? 15.305 5.652 -1.658 1.00 83.50 193 GLU A N 1
ATOM 1490 C CA . GLU A 1 193 ? 15.173 6.795 -0.739 1.00 83.50 193 GLU A CA 1
ATOM 1491 C C . GLU A 1 193 ? 13.712 7.257 -0.632 1.00 83.50 193 GLU A C 1
ATOM 1493 O O . GLU A 1 193 ? 13.187 7.439 0.467 1.00 83.50 193 GLU A O 1
ATOM 1498 N N . PHE A 1 194 ? 13.013 7.376 -1.764 1.00 85.00 194 PHE A N 1
ATOM 1499 C CA . PHE A 1 194 ? 11.584 7.673 -1.792 1.00 85.00 194 PHE A CA 1
ATOM 1500 C C . PHE A 1 194 ? 10.762 6.579 -1.105 1.00 85.00 194 PHE A C 1
ATOM 1502 O O . PHE A 1 194 ? 9.855 6.883 -0.324 1.00 85.00 194 PHE A O 1
ATOM 1509 N N . CYS A 1 195 ? 11.066 5.305 -1.370 1.00 80.56 195 CYS A N 1
ATOM 1510 C CA . CYS A 1 195 ? 10.387 4.194 -0.715 1.00 80.56 195 CYS A CA 1
ATOM 1511 C C . CYS A 1 195 ? 10.584 4.244 0.802 1.00 80.56 195 CYS A C 1
ATOM 1513 O O . CYS A 1 195 ? 9.614 4.045 1.534 1.00 80.56 195 CYS A O 1
ATOM 1515 N N . ASP A 1 196 ? 11.776 4.566 1.281 1.00 78.44 196 ASP A N 1
ATOM 1516 C CA . ASP A 1 196 ? 12.053 4.641 2.710 1.00 78.44 196 ASP A CA 1
ATOM 1517 C C . ASP A 1 196 ? 11.446 5.880 3.349 1.00 78.44 196 ASP A C 1
ATOM 1519 O O . ASP A 1 196 ? 10.835 5.758 4.407 1.00 78.44 196 ASP A O 1
ATOM 1523 N N . HIS A 1 197 ? 11.482 7.031 2.678 1.00 79.12 197 HIS A N 1
ATOM 1524 C CA . HIS A 1 197 ? 10.782 8.232 3.124 1.00 79.12 197 HIS A CA 1
ATOM 1525 C C . HIS A 1 197 ? 9.262 8.019 3.191 1.00 79.12 197 HIS A C 1
ATOM 1527 O O . HIS A 1 197 ? 8.630 8.395 4.173 1.00 79.12 197 HIS A O 1
ATOM 1533 N N . TRP A 1 198 ? 8.650 7.354 2.203 1.00 77.31 198 TRP A N 1
ATOM 1534 C CA . TRP A 1 198 ? 7.220 7.016 2.268 1.00 77.31 198 TRP A CA 1
ATOM 1535 C C . TRP A 1 198 ? 6.913 6.021 3.393 1.00 77.31 198 TRP A C 1
ATOM 1537 O O . TRP A 1 198 ? 5.849 6.097 3.997 1.00 77.31 198 TRP A O 1
ATOM 1547 N N . SER A 1 199 ? 7.821 5.076 3.668 1.00 73.81 199 SER A N 1
ATOM 1548 C CA . SER A 1 199 ? 7.664 4.107 4.765 1.00 73.81 199 SER A CA 1
ATOM 1549 C C . SER A 1 199 ? 7.861 4.733 6.147 1.00 73.81 199 SER A C 1
ATOM 1551 O O . SER A 1 199 ? 7.231 4.287 7.101 1.00 73.81 199 SER A O 1
ATOM 1553 N N . SER A 1 200 ? 8.753 5.716 6.269 1.00 71.44 200 SER A N 1
ATOM 1554 C CA . SER A 1 200 ? 9.054 6.417 7.521 1.00 71.44 200 SER A CA 1
ATOM 1555 C C . SER A 1 200 ? 8.159 7.632 7.755 1.00 71.44 200 SER A C 1
ATOM 1557 O O . SER A 1 200 ? 8.089 8.127 8.879 1.00 71.44 200 SER A O 1
ATOM 1559 N N . SER A 1 201 ? 7.451 8.095 6.720 1.00 72.81 201 SER A N 1
ATOM 1560 C CA . SER A 1 201 ? 6.469 9.165 6.838 1.00 72.81 201 SER A CA 1
ATOM 1561 C C . SER A 1 201 ? 5.398 8.777 7.861 1.00 72.81 201 SER A C 1
ATOM 1563 O O . SER A 1 201 ? 4.837 7.680 7.782 1.00 72.81 201 SER A O 1
ATOM 1565 N N . PRO A 1 202 ? 5.040 9.680 8.788 1.00 74.06 202 PRO A N 1
ATOM 1566 C CA . PRO A 1 202 ? 3.971 9.413 9.740 1.00 74.06 202 PRO A CA 1
ATOM 1567 C C . PRO A 1 202 ? 2.599 9.359 9.055 1.00 74.06 202 PRO A C 1
ATOM 1569 O O . PRO A 1 202 ? 1.642 8.895 9.661 1.00 74.06 202 PRO A O 1
ATOM 1572 N N . LEU A 1 203 ? 2.477 9.804 7.799 1.00 76.38 203 LEU A N 1
ATOM 1573 C CA . LEU A 1 203 ? 1.193 10.021 7.137 1.00 76.38 203 LEU A CA 1
ATOM 1574 C C . LEU A 1 203 ? 0.334 8.746 7.030 1.00 76.38 203 LEU A C 1
ATOM 1576 O O . LEU A 1 203 ? -0.806 8.794 7.499 1.00 76.38 203 LEU A O 1
ATOM 1580 N N . PRO A 1 204 ? 0.810 7.603 6.487 1.00 74.81 204 PRO A N 1
ATOM 1581 C CA . PRO A 1 204 ? 0.001 6.386 6.456 1.00 74.81 204 PRO A CA 1
ATOM 1582 C C . PRO A 1 204 ? -0.368 5.917 7.866 1.00 74.81 204 PRO A C 1
ATOM 1584 O O . PRO A 1 204 ? -1.527 5.613 8.115 1.00 74.81 204 PRO A O 1
ATOM 1587 N N . THR A 1 205 ? 0.575 5.942 8.807 1.00 77.25 205 THR A N 1
ATOM 1588 C CA . THR A 1 205 ? 0.350 5.517 10.196 1.00 77.25 205 THR A CA 1
ATOM 1589 C C . THR A 1 205 ? -0.704 6.376 10.899 1.00 77.25 205 THR A C 1
ATOM 1591 O O . THR A 1 205 ? -1.623 5.845 11.514 1.00 77.25 205 THR A O 1
ATOM 1594 N N . LEU A 1 206 ? -0.624 7.703 10.767 1.00 79.25 206 LEU A N 1
ATOM 1595 C CA . LEU A 1 206 ? -1.605 8.640 11.320 1.00 79.25 206 LEU A CA 1
ATOM 1596 C C . LEU A 1 206 ? -2.979 8.462 10.666 1.00 79.25 206 LEU A C 1
ATOM 1598 O O . LEU A 1 206 ? -4.007 8.551 11.340 1.00 79.25 206 LEU A O 1
ATOM 1602 N N . TYR A 1 207 ? -3.014 8.185 9.360 1.00 82.31 207 TYR A N 1
ATOM 1603 C CA . TYR A 1 207 ? -4.269 7.900 8.677 1.00 82.31 207 TYR A CA 1
ATOM 1604 C C . TYR A 1 207 ? -4.892 6.586 9.162 1.00 82.31 207 TYR A C 1
ATOM 1606 O O . TYR A 1 207 ? -6.080 6.577 9.481 1.00 82.31 207 TYR A O 1
ATOM 1614 N N . GLU A 1 208 ? -4.105 5.512 9.297 1.00 82.19 208 GLU A N 1
ATOM 1615 C CA . GLU A 1 208 ? -4.552 4.231 9.871 1.00 82.19 208 GLU A CA 1
ATOM 1616 C C . GLU A 1 208 ? -5.142 4.433 11.264 1.00 82.19 208 GLU A C 1
ATOM 1618 O O . GLU A 1 208 ? -6.235 3.951 11.559 1.00 82.19 208 GLU A O 1
ATOM 1623 N N . HIS A 1 209 ? -4.449 5.225 12.083 1.00 83.50 209 HIS A N 1
ATOM 1624 C CA . HIS A 1 209 ? -4.877 5.582 13.428 1.00 83.50 209 HIS A CA 1
ATOM 1625 C C . HIS A 1 209 ? -6.237 6.279 13.429 1.00 83.50 209 HIS A C 1
ATOM 1627 O O . HIS A 1 209 ? -7.146 5.883 14.157 1.00 83.50 209 HIS A O 1
ATOM 1633 N N . SER A 1 210 ? -6.424 7.272 12.551 1.00 87.12 210 SER A N 1
ATOM 1634 C CA . SER A 1 210 ? -7.717 7.951 12.400 1.00 87.12 210 SER A CA 1
ATOM 1635 C C . SER A 1 210 ? -8.833 6.990 11.967 1.00 87.12 210 SER A C 1
ATOM 1637 O O . SER A 1 210 ? -9.937 7.041 12.507 1.00 87.12 210 SER A O 1
ATOM 1639 N N . GLN A 1 211 ? -8.533 6.058 11.053 1.00 88.38 211 GLN A N 1
ATOM 1640 C CA . GLN A 1 211 ? -9.492 5.055 10.586 1.00 88.38 211 GLN A CA 1
ATOM 1641 C C . GLN A 1 211 ? -9.854 4.048 11.686 1.00 88.38 211 GLN A C 1
ATOM 1643 O O . GLN A 1 211 ? -11.003 3.604 11.747 1.00 88.38 211 GLN A O 1
ATOM 1648 N N . TYR A 1 212 ? -8.912 3.703 12.568 1.00 90.25 212 TYR A N 1
ATOM 1649 C CA . TYR A 1 212 ? -9.166 2.852 13.729 1.00 90.25 212 TYR A CA 1
ATOM 1650 C C . TYR A 1 212 ? -10.109 3.530 14.727 1.00 90.25 212 TYR A C 1
ATOM 1652 O O . TYR A 1 212 ? -11.114 2.932 15.113 1.00 90.25 212 TYR A O 1
ATOM 1660 N N . ILE A 1 213 ? -9.867 4.801 15.062 1.00 92.00 213 ILE A N 1
ATOM 1661 C CA . ILE A 1 213 ? -10.765 5.580 15.930 1.00 92.00 213 ILE A CA 1
ATOM 1662 C C . ILE A 1 213 ? -12.175 5.657 15.320 1.00 92.00 213 ILE A C 1
ATOM 1664 O O . ILE A 1 213 ? -13.165 5.403 16.012 1.00 92.00 213 ILE A O 1
ATOM 1668 N N . ASP A 1 214 ? -12.279 5.935 14.016 1.00 92.75 214 ASP A N 1
ATOM 1669 C CA . ASP A 1 214 ? -13.560 5.964 13.299 1.00 92.75 214 ASP A CA 1
ATOM 1670 C C . ASP A 1 214 ? -14.273 4.603 13.323 1.00 92.75 214 ASP A C 1
ATOM 1672 O O . ASP A 1 214 ? -15.505 4.537 13.404 1.00 92.75 214 ASP A O 1
ATOM 1676 N N . LEU A 1 215 ? -13.523 3.502 13.224 1.00 94.62 215 LEU A N 1
ATOM 1677 C CA . LEU A 1 215 ? -14.064 2.148 13.321 1.00 94.62 215 LEU A CA 1
ATOM 1678 C C . LEU A 1 215 ? -14.613 1.877 14.724 1.00 94.62 215 LEU A C 1
ATOM 1680 O O . LEU A 1 215 ? -15.749 1.412 14.838 1.00 94.62 215 LEU A O 1
ATOM 1684 N N . LEU A 1 216 ? -13.845 2.181 15.772 1.00 95.94 216 LEU A N 1
ATOM 1685 C CA . LEU A 1 216 ? -14.278 2.007 17.159 1.00 95.94 216 LEU A CA 1
ATOM 1686 C C . LEU A 1 216 ? -15.555 2.802 17.446 1.00 95.94 216 LEU A C 1
ATOM 1688 O O . LEU A 1 216 ? -16.497 2.263 18.032 1.00 95.94 216 LEU A O 1
ATOM 1692 N N . ASP A 1 217 ? -15.641 4.046 16.966 1.00 95.25 217 ASP A N 1
ATOM 1693 C CA . ASP A 1 217 ? -16.841 4.865 17.148 1.00 95.25 217 ASP A CA 1
ATOM 1694 C C . ASP A 1 217 ? -18.051 4.280 16.401 1.00 95.25 217 ASP A C 1
ATOM 1696 O O . ASP A 1 217 ? -19.142 4.170 16.966 1.00 95.25 217 ASP A O 1
ATOM 1700 N N . LYS A 1 218 ? -17.868 3.791 15.165 1.00 95.69 218 LYS A N 1
ATOM 1701 C CA . LYS A 1 218 ? -18.927 3.082 14.419 1.00 95.69 218 LYS A CA 1
ATOM 1702 C C . LYS A 1 218 ? -19.393 1.817 15.138 1.00 95.69 218 LYS A C 1
ATOM 1704 O O . LYS A 1 218 ? -20.601 1.580 15.199 1.00 95.69 218 LYS A O 1
ATOM 1709 N N . VAL A 1 219 ? -18.474 1.026 15.697 1.00 95.69 219 VAL A N 1
ATOM 1710 C CA . VAL A 1 219 ? -18.795 -0.182 16.476 1.00 95.69 219 VAL A CA 1
ATOM 1711 C C . VAL A 1 219 ? -19.577 0.190 17.736 1.00 95.69 219 VAL A C 1
ATOM 1713 O O . VAL A 1 219 ? -20.650 -0.371 17.976 1.00 95.69 219 VAL A O 1
ATOM 1716 N N . LYS A 1 220 ? -19.121 1.197 18.489 1.00 95.12 220 LYS A N 1
ATOM 1717 C CA . LYS A 1 220 ? -19.829 1.722 1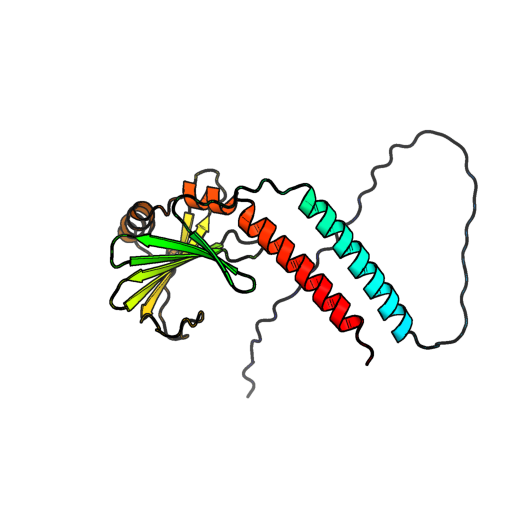9.667 1.00 95.12 220 LYS A CA 1
ATOM 1718 C C . LYS A 1 220 ? -21.241 2.186 19.310 1.00 95.12 220 LYS A C 1
ATOM 1720 O O . LYS A 1 220 ? -22.198 1.816 19.990 1.00 95.12 220 LYS A O 1
ATOM 1725 N N . ASN A 1 221 ? -21.391 2.944 18.225 1.00 94.62 221 ASN A N 1
ATOM 1726 C CA . ASN A 1 221 ? -22.684 3.449 17.760 1.00 94.62 221 ASN A CA 1
ATOM 1727 C C . ASN A 1 221 ? -23.613 2.322 17.296 1.00 94.62 221 ASN A C 1
ATOM 1729 O O . ASN A 1 221 ? -24.814 2.374 17.557 1.00 94.62 221 ASN A O 1
ATOM 1733 N N . PHE A 1 222 ? -23.077 1.293 16.635 1.00 94.44 222 PHE A N 1
ATOM 1734 C CA . PHE A 1 222 ? -23.837 0.108 16.242 1.00 94.44 222 PHE A CA 1
ATOM 1735 C C . PHE A 1 222 ? -24.389 -0.632 17.465 1.00 94.44 222 PHE A C 1
ATOM 1737 O O . PHE A 1 222 ? -25.577 -0.937 17.506 1.00 94.44 222 PHE A O 1
ATOM 1744 N N . ILE A 1 223 ? -23.554 -0.844 18.485 1.00 91.25 223 ILE A N 1
ATOM 1745 C CA . ILE A 1 223 ? -23.936 -1.524 19.731 1.00 91.25 223 ILE A CA 1
ATOM 1746 C C . ILE A 1 223 ? -24.880 -0.661 20.579 1.00 91.25 223 ILE A C 1
ATOM 1748 O O . ILE A 1 223 ? -25.737 -1.192 21.276 1.00 91.25 223 ILE A O 1
ATOM 1752 N N . SER A 1 224 ? -24.752 0.666 20.533 1.00 88.25 224 SER A N 1
ATOM 1753 C CA . SER A 1 224 ? -25.584 1.589 21.321 1.00 88.25 224 SER A CA 1
ATOM 1754 C C . SER A 1 224 ? -27.012 1.734 20.790 1.00 88.25 224 SER A C 1
ATOM 1756 O O . SER A 1 224 ? -27.897 2.172 21.530 1.00 88.25 224 SER A O 1
ATOM 1758 N N . LYS A 1 225 ? -27.272 1.371 19.527 1.00 85.62 225 LYS A N 1
ATOM 1759 C CA . LYS A 1 225 ? -28.638 1.356 18.996 1.00 85.62 225 LYS A CA 1
ATOM 1760 C C . LYS A 1 225 ? -29.450 0.292 19.734 1.00 85.62 225 LYS A C 1
ATOM 1762 O O . LYS A 1 225 ? -29.072 -0.876 19.779 1.00 85.62 225 LYS A O 1
ATOM 1767 N N . LYS A 1 226 ? -30.577 0.704 20.320 1.00 63.19 226 LYS A N 1
ATOM 1768 C CA . LYS A 1 226 ? -31.582 -0.237 20.826 1.00 63.19 226 LYS A CA 1
ATOM 1769 C C . LYS A 1 226 ? -32.055 -1.117 19.666 1.00 63.19 226 LYS A C 1
ATOM 1771 O O . LYS A 1 226 ? -32.345 -0.582 18.596 1.00 63.19 226 LYS A O 1
ATOM 1776 N N . ALA A 1 227 ? -32.102 -2.428 19.901 1.00 54.62 227 ALA A N 1
ATOM 1777 C CA . ALA A 1 227 ? -32.856 -3.356 19.064 1.00 54.62 227 ALA A CA 1
ATOM 1778 C C . ALA A 1 227 ? -34.350 -3.006 19.088 1.00 54.62 227 ALA A C 1
ATOM 1780 O O . ALA A 1 227 ? -34.816 -2.520 20.150 1.00 54.62 227 ALA A O 1
#

Foldseek 3Di:
DDDDDDDPDPDDDDDDDDDDDDDDDDDDDDDDDDDDDDDDDDDDDPPVVCLVVLLVVLVVVLVVLVVVLVVPCPPPPDQPQWDWDDDQLWIWTWHDDPDFKIKIKIQPPDPPFLWIKIWMAGPPFKIKIWIKGQDPPPPLAIATQKIFIDGHDPPPDPDDPPPTDMDGSVPDDPVCCCPVVNPVCVSVVNTSVSSVCVVPDCNSVSSNSVSVSVVSVVVSVVSPDDD

InterPro domains:
  IPR003428 Mitochondrial glycoprotein [PF02330] (138-223)
  IPR003428 Mitochondrial glycoprotein [PTHR10826] (125-225)
  IPR036561 Mitochondrial glycoprotein superfamily [G3DSA:3.10.280.10] (47-118)
  IPR036561 Mitochondrial glycoprotein superfamily [G3DSA:3.10.280.10] (119-225)
  IPR036561 Mitochondrial glycoprotein superfamily [SSF54529] (49-224)

Sequence (227 aa):
MLGSRLFSLRSFVVAMKPAVKRTADVGGLLRSVAMVRSLSGSVPNKCASVQRDLISALQEEIDEEKKMAMEHIDGSSSVAGFDVSTKGAEVRLHKKHGSNESIHMTPLMTKYLKTKSLKMTRCPRPLLSFEIVSRENNQHDFEVREFYLAPADKSGKQDVEADVYAASGEFADQAINDLLFGRYLEERGINGEFCDHWSSSPLPTLYEHSQYIDLLDKVKNFISKKA

Organism: NCBI:txid166011

Radius of gyration: 25.34 Å; chains: 1; bounding box: 53×54×81 Å

pLDDT: mean 71.64, std 22.11, range [27.61, 96.38]

Secondary structure (DSSP, 8-state):
---------------PPP---------------------------HHHHHHHHHHHHHHHHHHHHHHHHHHS------BTTBEEEEETTEEEEEEEETTTEEEEEEE--BTTB-EEEEEEEETTSEEEEEEEEE-SSSS--EEEEEEEEEE--TT--SSPPTTS-EEEGGGS-HHHIIIIIIIHHHTTT-SHHHHHHHHH-HHHHHHHHHHHHHHHHHHHHHHHS--